Protein AF-A0A931YFC6-F1 (afdb_monomer)

pLDDT: mean 74.5, std 22.46, range [24.48, 95.81]

Sequence (270 aa):
MAKPGSALITASTLRLAEGYVEVRTLGPVRVKGLAEPVEVFELAGAGVVRTRLQAASARGLTRFVGRQAELEALRQALERARGGRGQVVAVVGEPGVGKSRLFYEFTRSHRTRGWLLLEATSASYGKASPYLPVIGLLRTYFQAGDRDDPRRIREKVTGKVLTLDPALHATLPAFLALLDVPVEDAAWQTLDPARRAQQTTDACKRLLLRESRARRSSCSSTTAPSTSMAGGTGATTPSSGRIPCRPSLPTSCSGPSSGATRALTRSGRS

Foldseek 3Di:
DDDVPKDKDFPVVCVVCPQQFDWDWPQFDDDPPDPGTTTIIITPGTGPDPDPVSVVVVVPDDDDDDPPVVLVVVVVQLVVVLVVNHDDDDDDDDPPPCPVVSVVCSCPDPSVVLPDDFDFDDDPPPPDDPCRRVLSRVCVVLVPDPPDDLVRSLCSLQVVQVVLPVVLNVLSQLNSVSNVRDDPDPVQVPDDPVVSVVSNVVSSVVSVVSVSVSSSVVVVVPDPDPPPDDDDDDDDDDDDDDDDDDDDDDDDDDDDDDDDDDDDDDDDDD

Solvent-accessible surface area (backbone atoms only — not comparable to full-atom values): 17554 Å² total; per-residue (Å²): 130,73,58,93,97,51,52,74,42,41,62,73,53,43,68,76,42,57,47,44,46,34,68,43,83,72,45,71,42,82,46,94,94,51,97,60,63,43,52,35,28,36,59,73,43,77,27,90,36,86,43,74,65,52,42,43,51,77,74,59,68,77,84,90,74,80,62,62,68,59,52,47,55,53,48,55,41,49,53,41,34,72,74,68,44,84,71,86,86,86,90,85,77,67,88,88,75,43,68,70,56,54,51,51,56,53,64,70,33,80,84,41,62,90,56,89,84,78,71,62,69,79,61,92,84,54,86,84,50,98,51,55,36,56,41,48,29,48,28,62,72,48,67,47,52,97,85,56,52,59,67,59,40,49,51,38,45,51,53,54,45,44,73,74,37,65,87,49,58,85,35,47,59,42,54,34,52,64,70,76,21,91,64,87,51,64,76,65,70,70,46,53,74,66,58,49,53,50,49,35,53,52,34,52,50,52,50,55,53,49,53,57,48,58,55,46,63,64,53,68,73,67,67,77,84,79,82,78,84,75,88,78,91,81,88,84,88,88,81,82,90,81,86,83,81,82,89,80,82,90,78,86,85,80,88,83,86,86,88,83,91,81,91,82,89,83,86,80,87,134

Mean predicted aligned error: 15.84 Å

Nearest PDB structures (foldseek):
  3r5g-assembly2_B  TM=9.320E-01  e=1.455E-01  Pseudomonas aeruginosa
  4p2x-assembly1_B  TM=8.399E-01  e=7.846E-01  Mycobacterium tuberculosis
  5l0d-assembly2_C-3  TM=2.914E-01  e=5.297E+00  Homo sapiens
  6qe6-assembly2_B  TM=2.285E-01  e=3.782E+00  Mycopla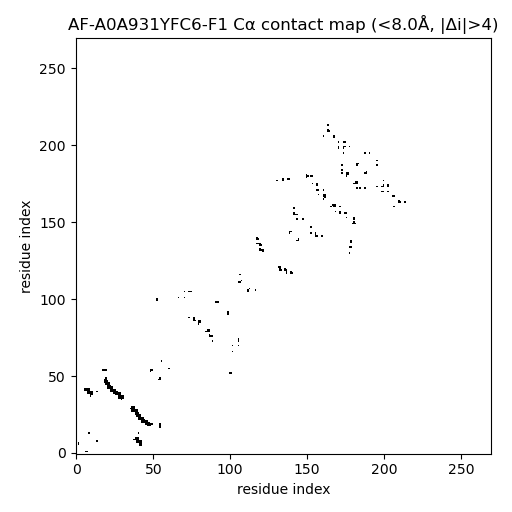sma capricolum subsp. capricolum

Structure (mmCIF, N/CA/C/O backbone):
data_AF-A0A931YFC6-F1
#
_entry.id   AF-A0A931YFC6-F1
#
loop_
_atom_site.group_PDB
_atom_site.id
_atom_site.type_symbol
_atom_site.label_atom_id
_atom_site.label_alt_id
_atom_site.label_comp_id
_atom_site.label_asym_id
_atom_site.label_entity_id
_atom_site.label_seq_id
_atom_site.pdbx_PDB_ins_code
_atom_site.Cartn_x
_atom_site.Cartn_y
_atom_site.Cartn_z
_atom_site.occupancy
_atom_site.B_iso_or_equiv
_atom_site.auth_seq_id
_atom_site.auth_comp_id
_atom_site.auth_asym_id
_atom_site.auth_atom_id
_atom_site.pdbx_PDB_model_num
ATOM 1 N N . MET A 1 1 ? 10.796 -0.634 38.836 1.00 55.72 1 MET A N 1
ATOM 2 C CA . MET A 1 1 ? 11.000 0.386 37.778 1.00 55.72 1 MET A CA 1
ATOM 3 C C . MET A 1 1 ? 11.290 -0.347 36.475 1.00 55.72 1 MET A C 1
ATOM 5 O O . MET A 1 1 ? 11.834 -1.444 36.552 1.00 55.72 1 MET A O 1
ATOM 9 N N . ALA A 1 2 ? 10.856 0.185 35.327 1.00 61.84 2 ALA A N 1
ATOM 10 C CA . ALA A 1 2 ? 11.048 -0.458 34.022 1.00 61.84 2 ALA A CA 1
ATOM 11 C C . ALA A 1 2 ? 12.538 -0.680 33.726 1.00 61.84 2 ALA A C 1
ATOM 13 O O . ALA A 1 2 ? 13.373 0.124 34.145 1.00 61.84 2 ALA A O 1
ATOM 14 N N . LYS A 1 3 ? 12.873 -1.770 33.029 1.00 73.75 3 LYS A N 1
ATOM 15 C CA . LYS A 1 3 ? 14.248 -1.987 32.570 1.00 73.75 3 LYS A CA 1
ATOM 16 C C . LYS A 1 3 ? 14.547 -0.981 31.448 1.00 73.75 3 LYS A C 1
ATOM 18 O O . LYS A 1 3 ? 13.630 -0.619 30.709 1.00 73.75 3 LYS A O 1
ATOM 23 N N . PRO A 1 4 ? 15.797 -0.520 31.289 1.00 67.31 4 PRO A N 1
ATOM 24 C CA . PRO A 1 4 ? 16.170 0.303 30.143 1.00 67.31 4 PRO A CA 1
ATOM 25 C C . PRO A 1 4 ? 15.756 -0.382 28.833 1.00 67.31 4 PRO A C 1
ATOM 27 O O . PRO A 1 4 ? 16.071 -1.551 28.622 1.00 67.31 4 PRO A O 1
ATOM 30 N N . GLY A 1 5 ? 15.011 0.332 27.987 1.00 67.25 5 GLY A N 1
ATOM 31 C CA . GLY A 1 5 ? 14.476 -0.202 26.731 1.00 67.25 5 GLY A CA 1
ATOM 32 C C . GLY A 1 5 ? 13.119 -0.909 26.831 1.00 67.25 5 GLY A C 1
ATOM 33 O O . GLY A 1 5 ? 12.618 -1.344 25.798 1.00 67.25 5 GLY A O 1
ATOM 34 N N . SER A 1 6 ? 12.492 -0.996 28.012 1.00 78.12 6 SER A N 1
ATOM 35 C CA . SER A 1 6 ? 11.119 -1.497 28.142 1.00 78.12 6 SER A CA 1
ATOM 36 C C . SER A 1 6 ? 10.125 -0.421 28.573 1.00 78.12 6 SER A C 1
ATOM 38 O O . SER A 1 6 ? 10.434 0.484 29.349 1.00 78.12 6 SER A O 1
ATOM 40 N N . ALA A 1 7 ? 8.908 -0.514 28.035 1.00 82.94 7 ALA A N 1
ATOM 41 C CA . ALA A 1 7 ? 7.787 0.343 28.397 1.00 82.94 7 ALA A CA 1
ATOM 42 C C . ALA A 1 7 ? 6.764 -0.477 29.187 1.00 82.94 7 ALA A C 1
ATOM 44 O O . ALA A 1 7 ? 6.383 -1.573 28.777 1.00 82.94 7 ALA A O 1
ATOM 45 N N . LEU A 1 8 ? 6.327 0.059 30.324 1.00 86.69 8 LEU A N 1
ATOM 46 C CA . LEU A 1 8 ? 5.338 -0.572 31.192 1.00 86.69 8 LEU A CA 1
ATOM 47 C C . LEU A 1 8 ? 4.009 0.172 31.081 1.00 86.69 8 LEU A C 1
ATOM 49 O O . LEU A 1 8 ? 3.984 1.402 31.123 1.00 86.69 8 LEU A O 1
ATOM 53 N N . ILE A 1 9 ? 2.911 -0.569 30.970 1.00 87.81 9 ILE A N 1
ATOM 54 C CA . ILE A 1 9 ? 1.553 -0.026 30.928 1.00 87.81 9 ILE A CA 1
ATOM 55 C C . ILE A 1 9 ? 0.681 -0.668 32.007 1.00 87.81 9 ILE A C 1
ATOM 57 O O . ILE A 1 9 ? 0.897 -1.808 32.415 1.00 87.81 9 ILE A O 1
ATOM 61 N N . THR A 1 10 ? -0.316 0.073 32.477 1.00 87.56 10 THR A N 1
ATOM 62 C CA . THR A 1 10 ? -1.317 -0.406 33.438 1.00 87.56 10 THR A CA 1
ATOM 63 C C . THR A 1 10 ? -2.474 -1.106 32.727 1.00 87.56 10 THR A C 1
ATOM 65 O O . THR A 1 10 ? -2.687 -0.914 31.527 1.00 87.56 10 THR A O 1
ATOM 68 N N . ALA A 1 11 ? -3.299 -1.842 33.478 1.00 84.12 11 ALA A N 1
ATOM 69 C CA . ALA A 1 11 ? -4.538 -2.437 32.962 1.00 84.12 11 ALA A CA 1
ATOM 70 C C . ALA A 1 11 ? -5.494 -1.407 32.317 1.00 84.12 11 ALA A C 1
ATOM 72 O O . ALA A 1 11 ? -6.156 -1.689 31.318 1.00 84.12 11 ALA A O 1
ATOM 73 N N . SER A 1 12 ? -5.575 -0.186 32.861 1.00 82.56 12 SER A N 1
ATOM 74 C CA . SER A 1 12 ? -6.394 0.895 32.292 1.00 82.56 12 SER A CA 1
ATOM 75 C C . SER A 1 12 ? -5.901 1.336 30.912 1.00 82.56 12 SER A C 1
ATOM 77 O O . SER A 1 12 ? -6.706 1.457 29.992 1.00 82.56 12 SER A O 1
ATOM 79 N N . THR A 1 13 ? -4.590 1.506 30.745 1.00 84.00 13 THR A N 1
ATOM 80 C CA . THR A 1 13 ? -3.979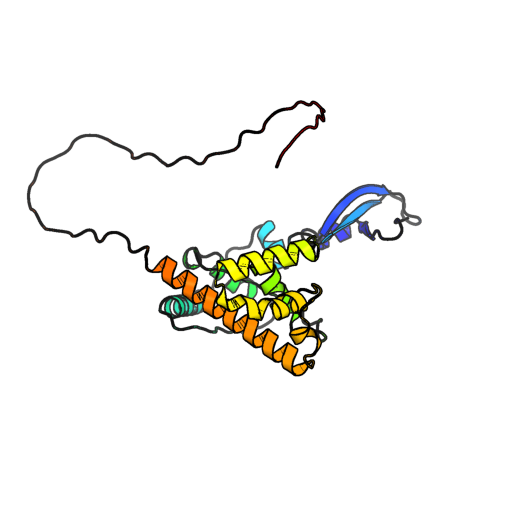 1.852 29.455 1.00 84.00 13 THR A CA 1
ATOM 81 C C . THR A 1 13 ? -4.062 0.690 28.468 1.00 84.00 13 THR A C 1
ATOM 83 O O . THR A 1 13 ? -4.366 0.911 27.297 1.00 84.00 13 THR A O 1
ATOM 86 N N . LEU A 1 14 ? -3.875 -0.550 28.936 1.00 83.38 14 LEU A N 1
ATOM 87 C CA . LEU A 1 14 ? -4.034 -1.745 28.109 1.00 83.38 14 LEU A CA 1
ATOM 88 C C . LEU A 1 14 ? -5.449 -1.843 27.527 1.00 83.38 14 LEU A C 1
ATOM 90 O O . LEU A 1 14 ? -5.576 -2.075 26.334 1.00 83.38 14 LEU A O 1
ATOM 94 N N . ARG A 1 15 ? -6.503 -1.575 28.311 1.00 81.31 15 ARG A N 1
ATOM 95 C CA . ARG A 1 15 ? -7.893 -1.566 27.806 1.00 81.31 15 ARG A CA 1
ATOM 96 C C . ARG A 1 15 ? -8.124 -0.563 26.671 1.00 81.31 15 ARG A C 1
ATOM 98 O O . ARG A 1 15 ? -8.929 -0.815 25.780 1.00 81.31 15 ARG A O 1
ATOM 105 N N . LEU A 1 16 ? -7.424 0.571 26.682 1.00 77.75 16 LEU A N 1
ATOM 106 C CA . LEU A 1 16 ? -7.520 1.575 25.616 1.00 77.75 16 LEU A CA 1
ATOM 107 C C . LEU A 1 16 ? -6.691 1.199 24.380 1.00 77.75 16 LEU A C 1
ATOM 109 O O . LEU A 1 16 ? -7.085 1.509 23.256 1.00 77.75 16 LEU A O 1
ATOM 113 N N . ALA A 1 17 ? -5.552 0.540 24.592 1.00 76.19 17 ALA A N 1
ATOM 114 C CA . ALA A 1 17 ? -4.632 0.106 23.544 1.00 76.19 17 ALA A CA 1
ATOM 115 C C . ALA A 1 17 ? -4.899 -1.329 23.051 1.00 76.19 17 ALA A C 1
ATOM 117 O O . ALA A 1 17 ? -4.163 -1.836 22.206 1.00 76.19 17 ALA A O 1
ATOM 118 N N . GLU A 1 18 ? -5.937 -1.991 23.559 1.00 69.12 18 GLU A N 1
ATOM 119 C CA . GLU A 1 18 ? -6.209 -3.403 23.311 1.00 69.12 18 GLU A CA 1
ATOM 120 C C . GLU A 1 18 ? -6.317 -3.702 21.805 1.00 69.12 18 GLU A C 1
ATOM 122 O O . GLU A 1 18 ? -7.016 -3.016 21.054 1.00 69.12 18 GLU A O 1
ATOM 127 N N . GLY A 1 19 ? -5.571 -4.713 21.354 1.00 66.25 19 GLY A N 1
ATOM 128 C CA . GLY A 1 19 ? -5.424 -5.082 19.943 1.00 66.25 19 GLY A CA 1
ATOM 129 C C . GLY A 1 19 ? -4.302 -4.346 19.198 1.00 66.25 19 GLY A C 1
ATOM 130 O O . GLY A 1 19 ? -3.719 -4.922 18.278 1.00 66.25 19 GLY A O 1
ATOM 131 N N . TYR A 1 20 ? -3.947 -3.122 19.604 1.00 67.69 20 TYR A N 1
ATOM 132 C CA . TYR A 1 20 ? -2.853 -2.342 19.002 1.00 67.69 20 TYR A CA 1
ATOM 133 C C . TYR A 1 20 ? -1.475 -2.678 19.551 1.00 67.69 20 TYR A C 1
ATOM 135 O O . TYR A 1 20 ? -0.473 -2.252 18.976 1.00 67.69 20 TYR A O 1
ATOM 143 N N . VAL A 1 21 ? -1.408 -3.398 20.667 1.00 77.94 21 VAL A N 1
ATOM 144 C CA . VAL A 1 21 ? -0.164 -3.717 21.363 1.00 77.94 21 VAL A CA 1
ATOM 145 C C . VAL A 1 21 ? -0.120 -5.188 21.759 1.00 77.94 21 VAL A C 1
ATOM 147 O O . VAL A 1 21 ? -1.123 -5.752 22.191 1.00 77.94 21 VAL A O 1
ATOM 150 N N . GLU A 1 22 ? 1.050 -5.801 21.612 1.00 81.06 22 GLU A N 1
ATOM 151 C CA . GLU A 1 22 ? 1.387 -7.073 22.246 1.00 81.06 22 GLU A CA 1
ATOM 152 C C . GLU A 1 22 ? 1.991 -6.766 23.612 1.00 81.06 22 GLU A C 1
ATOM 154 O O . GLU A 1 22 ? 2.899 -5.938 23.728 1.00 81.06 22 GLU A O 1
ATOM 159 N N . VAL A 1 23 ? 1.493 -7.431 24.650 1.00 86.12 23 VAL A N 1
ATOM 160 C CA . VAL A 1 23 ? 1.959 -7.219 26.018 1.00 86.12 23 VAL A CA 1
ATOM 161 C C . VAL A 1 23 ? 2.264 -8.528 26.722 1.00 86.12 23 VAL A C 1
ATOM 163 O O . VAL A 1 23 ? 1.657 -9.560 26.446 1.00 86.12 23 VAL A O 1
ATOM 166 N N . ARG A 1 24 ? 3.197 -8.466 27.667 1.00 85.31 24 ARG A N 1
ATOM 167 C CA . ARG A 1 24 ? 3.532 -9.548 28.585 1.00 85.31 24 ARG A CA 1
ATOM 168 C C . ARG A 1 24 ? 3.144 -9.141 30.000 1.00 85.31 24 ARG A C 1
ATOM 170 O O . ARG A 1 24 ? 3.572 -8.100 30.491 1.00 85.31 24 ARG A O 1
ATOM 177 N N . THR A 1 25 ? 2.363 -9.973 30.677 1.00 85.69 25 THR A N 1
ATOM 178 C CA . THR A 1 25 ? 1.971 -9.725 32.067 1.00 85.69 25 THR A CA 1
ATOM 179 C C . THR A 1 25 ? 3.183 -9.846 32.989 1.00 85.69 25 THR A C 1
ATOM 181 O O . THR A 1 25 ? 3.880 -10.862 32.972 1.00 85.69 25 THR A O 1
ATOM 184 N N . LEU A 1 26 ? 3.431 -8.810 33.795 1.00 84.06 26 LEU A N 1
ATOM 185 C CA . LEU A 1 26 ? 4.424 -8.836 34.875 1.00 84.06 26 LEU A CA 1
ATOM 186 C C . LEU A 1 26 ? 3.780 -9.026 36.256 1.00 84.06 26 LEU A C 1
ATOM 188 O O . LEU A 1 26 ? 4.490 -9.268 37.229 1.00 84.06 26 LEU A O 1
ATOM 192 N N . GLY A 1 27 ? 2.448 -8.957 36.330 1.00 83.00 27 GLY A N 1
ATOM 193 C CA . GLY A 1 27 ? 1.678 -9.136 37.556 1.00 83.00 27 GLY A CA 1
ATOM 194 C C . GLY A 1 27 ? 1.559 -7.850 38.384 1.00 83.00 27 GLY A C 1
ATOM 195 O O . GLY A 1 27 ? 1.880 -6.760 37.897 1.00 83.00 27 GLY A O 1
ATOM 196 N N . PRO A 1 28 ? 1.053 -7.953 39.624 1.00 84.12 28 PRO A N 1
ATOM 197 C CA . PRO A 1 28 ? 0.871 -6.810 40.509 1.00 84.12 28 PRO A CA 1
ATOM 198 C C . PRO A 1 28 ? 2.216 -6.263 41.003 1.00 84.12 28 PRO A C 1
ATOM 200 O O . PRO A 1 28 ? 3.008 -6.968 41.627 1.00 84.12 28 PRO A O 1
ATOM 203 N N . VAL A 1 29 ? 2.460 -4.975 40.765 1.00 84.12 29 VAL A N 1
ATOM 204 C CA . VAL A 1 29 ? 3.668 -4.262 41.196 1.00 84.12 29 VAL A CA 1
ATOM 205 C C . VAL A 1 29 ? 3.272 -3.129 42.138 1.00 84.12 29 VAL A C 1
ATOM 207 O O . VAL A 1 29 ? 2.390 -2.325 41.834 1.00 84.12 29 VAL A O 1
ATOM 210 N N . ARG A 1 30 ? 3.946 -3.028 43.290 1.00 79.06 30 ARG A N 1
ATOM 211 C CA . ARG A 1 30 ? 3.788 -1.872 44.184 1.00 79.06 30 ARG A CA 1
ATOM 212 C C . ARG A 1 30 ? 4.440 -0.640 43.564 1.00 79.06 30 ARG A C 1
ATOM 214 O O . ARG A 1 30 ? 5.644 -0.629 43.303 1.00 79.06 30 ARG A O 1
ATOM 221 N N . VAL A 1 31 ? 3.644 0.404 43.365 1.00 78.75 31 VAL A N 1
ATOM 222 C CA . VAL A 1 31 ? 4.095 1.696 42.844 1.00 78.75 31 VAL A CA 1
ATOM 223 C C . VAL A 1 31 ? 4.084 2.708 43.984 1.00 78.75 31 VAL A C 1
ATOM 225 O O . VAL A 1 31 ? 3.115 2.812 44.731 1.00 78.75 31 VAL A O 1
ATOM 228 N N . LYS A 1 32 ? 5.179 3.454 44.137 1.00 69.25 32 LYS A N 1
ATOM 229 C CA . LYS A 1 32 ? 5.306 4.481 45.176 1.00 69.25 32 LYS A CA 1
ATOM 230 C C . LYS A 1 32 ? 4.201 5.533 45.000 1.00 69.25 32 LYS A C 1
ATOM 232 O O . LYS A 1 32 ? 4.121 6.147 43.942 1.00 69.25 32 LYS A O 1
ATOM 237 N N . GLY A 1 33 ? 3.380 5.735 46.033 1.00 74.94 33 GLY A N 1
ATOM 238 C CA . GLY A 1 33 ? 2.258 6.685 46.022 1.00 74.94 33 GLY A CA 1
ATOM 239 C C . GLY A 1 33 ? 0.878 6.069 45.765 1.00 74.94 33 GLY A C 1
ATOM 240 O O . GLY A 1 33 ? -0.109 6.792 45.830 1.00 74.94 33 GLY A O 1
ATOM 241 N N . LEU A 1 34 ? 0.786 4.757 45.522 1.00 73.62 34 LEU A N 1
ATOM 242 C CA . LEU A 1 34 ? -0.483 4.028 45.429 1.00 73.62 34 LEU A CA 1
ATOM 243 C C . LEU A 1 34 ? -0.588 3.008 46.568 1.00 73.62 34 LEU A C 1
ATOM 245 O O . LEU A 1 34 ? 0.382 2.316 46.877 1.00 73.62 34 LEU A O 1
ATOM 249 N N . ALA A 1 35 ? -1.760 2.947 47.206 1.00 73.50 35 ALA A N 1
ATOM 250 C CA . ALA A 1 35 ? -2.006 2.076 48.358 1.00 73.50 35 ALA A CA 1
ATOM 251 C C . ALA A 1 35 ? -2.058 0.590 47.967 1.00 73.50 35 ALA A C 1
ATOM 253 O O . ALA A 1 35 ? -1.588 -0.268 48.715 1.00 73.50 35 ALA A O 1
ATOM 254 N N . GLU A 1 36 ? -2.572 0.291 46.773 1.00 82.06 36 GLU A N 1
ATOM 255 C CA . GLU A 1 36 ? -2.727 -1.072 46.269 1.00 82.06 36 GLU A CA 1
ATOM 256 C C . GLU A 1 36 ? -1.702 -1.397 45.168 1.00 82.06 36 GLU A C 1
ATOM 258 O O . GLU A 1 36 ? -1.341 -0.522 44.370 1.00 82.06 36 GLU A O 1
ATOM 263 N N . PRO A 1 37 ? -1.210 -2.650 45.097 1.00 81.44 37 PRO A N 1
ATOM 264 C CA . PRO A 1 37 ? -0.413 -3.120 43.969 1.00 81.44 37 PRO A CA 1
ATOM 265 C C . PRO A 1 37 ? -1.192 -2.984 42.657 1.00 81.44 37 PRO A C 1
ATOM 267 O O . PRO A 1 37 ? -2.325 -3.443 42.551 1.00 81.44 37 PRO A O 1
ATOM 270 N N . VAL A 1 38 ? -0.573 -2.390 41.639 1.00 84.06 38 VAL A N 1
ATOM 271 C CA . VAL A 1 38 ? -1.205 -2.188 40.330 1.00 84.06 38 VAL A CA 1
ATOM 272 C C . VAL A 1 38 ? -0.765 -3.297 39.390 1.00 84.06 38 VAL A C 1
ATOM 274 O O . VAL A 1 38 ? 0.421 -3.615 39.334 1.00 84.06 38 VAL A O 1
ATOM 277 N N . GLU A 1 39 ? -1.687 -3.871 38.620 1.00 86.31 39 GLU A N 1
ATOM 278 C CA . GLU A 1 39 ? -1.316 -4.777 37.532 1.00 86.31 39 GLU A CA 1
ATOM 279 C C . GLU A 1 39 ? -0.523 -4.043 36.451 1.00 86.31 39 GLU A C 1
ATOM 281 O O . GLU A 1 39 ? -0.989 -3.057 35.863 1.00 86.31 39 GLU A O 1
ATOM 286 N N . VAL A 1 40 ? 0.676 -4.556 36.181 1.00 88.38 40 VAL A N 1
ATOM 287 C CA . VAL A 1 40 ? 1.589 -3.996 35.192 1.00 88.38 40 VAL A CA 1
ATOM 288 C C . VAL A 1 40 ? 1.847 -4.995 34.071 1.00 88.38 40 VAL A C 1
ATOM 290 O O . VAL A 1 40 ? 2.081 -6.188 34.284 1.00 88.38 40 VAL A O 1
ATOM 293 N N . PHE A 1 41 ? 1.853 -4.464 32.855 1.00 87.25 41 PHE A N 1
ATOM 294 C CA . PHE A 1 41 ? 2.135 -5.178 31.624 1.00 87.25 41 PHE A CA 1
ATOM 295 C C . PHE A 1 41 ? 3.350 -4.550 30.948 1.00 87.25 41 PHE A C 1
ATOM 297 O O . PHE A 1 41 ? 3.466 -3.328 30.868 1.00 87.25 41 PHE A O 1
ATOM 304 N N . GLU A 1 42 ? 4.260 -5.377 30.456 1.00 87.00 42 GLU A N 1
ATOM 305 C CA . GLU A 1 42 ? 5.377 -4.948 29.623 1.00 87.00 42 GLU A CA 1
ATOM 306 C C . GLU A 1 42 ? 4.949 -4.929 28.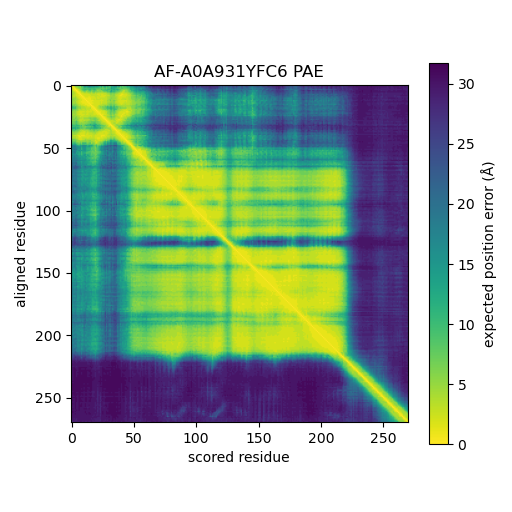159 1.00 87.00 42 GLU A C 1
ATOM 308 O O . GLU A 1 42 ? 4.390 -5.906 27.658 1.00 87.00 42 GLU A O 1
ATOM 313 N N . LEU A 1 43 ? 5.209 -3.822 27.468 1.00 84.31 43 LEU A N 1
ATOM 314 C CA . LEU A 1 43 ? 4.952 -3.686 26.042 1.00 84.31 43 LEU A CA 1
ATOM 315 C C . LEU A 1 43 ? 5.969 -4.527 25.260 1.00 84.31 43 LEU A C 1
ATOM 317 O O . LEU A 1 43 ? 7.136 -4.159 25.156 1.00 84.31 43 LEU A O 1
ATOM 321 N N . ALA A 1 44 ? 5.516 -5.654 24.714 1.00 80.75 44 ALA A N 1
ATOM 322 C CA . ALA A 1 44 ? 6.338 -6.576 23.936 1.00 80.75 44 ALA A CA 1
ATOM 323 C C . ALA A 1 44 ? 6.442 -6.160 22.459 1.00 80.75 44 ALA A C 1
ATOM 325 O O . ALA A 1 44 ? 7.418 -6.491 21.788 1.00 80.75 44 ALA A O 1
ATOM 326 N N . GLY A 1 45 ? 5.454 -5.421 21.944 1.00 74.31 45 GLY A N 1
ATOM 327 C CA . GLY A 1 45 ? 5.480 -4.911 20.577 1.00 74.31 45 GLY A CA 1
ATOM 328 C C . GLY A 1 45 ? 4.175 -4.257 20.134 1.00 74.31 45 GLY A C 1
ATOM 329 O O . GLY A 1 45 ? 3.225 -4.122 20.905 1.00 74.31 45 GLY A O 1
ATOM 330 N N . ALA A 1 46 ? 4.127 -3.855 18.864 1.00 71.50 46 ALA A N 1
ATOM 331 C CA . ALA A 1 46 ? 2.886 -3.451 18.216 1.00 71.50 46 ALA A CA 1
ATOM 332 C C . ALA A 1 46 ? 2.035 -4.690 17.897 1.00 71.50 46 ALA A C 1
ATOM 334 O O . ALA A 1 46 ? 2.541 -5.691 17.392 1.00 71.50 46 ALA A O 1
ATOM 335 N N . GLY A 1 47 ? 0.745 -4.609 18.199 1.00 62.75 47 GLY A N 1
ATOM 336 C CA . GLY A 1 47 ? -0.246 -5.637 17.920 1.00 62.75 47 GLY A CA 1
ATOM 337 C C . GLY A 1 47 ? -0.618 -5.722 16.443 1.00 62.75 47 GLY A C 1
ATOM 338 O O . GLY A 1 47 ? -0.287 -4.864 15.623 1.00 62.75 47 GLY A O 1
ATOM 339 N N . VAL A 1 48 ? -1.349 -6.781 16.102 1.00 57.88 48 VAL A N 1
ATOM 340 C CA . VAL A 1 48 ? -1.779 -7.071 14.723 1.00 57.88 48 VAL A CA 1
ATOM 341 C C . VAL A 1 48 ? -2.845 -6.104 14.202 1.00 57.88 48 VAL A C 1
ATOM 343 O O . VAL A 1 48 ? -3.029 -5.977 12.990 1.00 57.88 48 VAL A O 1
ATOM 346 N N . VAL A 1 49 ? -3.559 -5.413 15.095 1.00 58.16 49 VAL A N 1
ATOM 347 C CA . VAL A 1 49 ? -4.621 -4.483 14.722 1.00 58.16 49 VAL A CA 1
ATOM 348 C C . VAL A 1 49 ? -4.019 -3.124 14.392 1.00 58.16 49 VAL A C 1
ATOM 350 O O . VAL A 1 49 ? -3.507 -2.419 15.256 1.00 58.16 49 VAL A O 1
ATOM 353 N N . ARG A 1 50 ? -4.127 -2.723 13.126 1.00 63.84 50 ARG A N 1
ATOM 354 C CA . ARG A 1 50 ? -3.528 -1.483 12.616 1.00 63.84 50 ARG A CA 1
ATOM 355 C C . ARG A 1 50 ? -4.508 -0.310 12.564 1.00 63.84 50 ARG A C 1
ATOM 357 O O . ARG A 1 50 ? -4.085 0.833 12.426 1.00 63.84 50 ARG A O 1
ATOM 364 N N . THR A 1 51 ? -5.819 -0.549 12.685 1.00 68.06 51 THR A N 1
ATOM 365 C CA . THR A 1 51 ? -6.840 0.516 12.610 1.00 68.06 51 THR A CA 1
ATOM 366 C C . THR A 1 51 ? -7.956 0.368 13.645 1.00 68.06 51 THR A C 1
ATOM 368 O O . THR A 1 51 ? -8.278 -0.732 14.087 1.00 68.06 51 THR A O 1
ATOM 371 N N . ARG A 1 52 ? -8.612 1.490 13.996 1.00 68.75 52 ARG A N 1
ATOM 372 C CA . ARG A 1 52 ? -9.791 1.513 14.900 1.00 68.75 52 ARG A CA 1
ATOM 373 C C . ARG A 1 52 ? -10.916 0.612 14.420 1.00 68.75 52 ARG A C 1
ATOM 375 O O . ARG A 1 52 ? -11.574 -0.038 15.227 1.00 68.75 52 ARG A O 1
ATOM 382 N N . LEU A 1 53 ? -11.109 0.542 13.107 1.00 73.88 53 LEU A N 1
ATOM 383 C CA . LEU A 1 53 ? -12.110 -0.334 12.521 1.00 73.88 53 LEU A CA 1
ATOM 384 C C . LEU A 1 53 ? -11.739 -1.810 12.678 1.00 73.88 53 LEU A C 1
ATOM 386 O O . LEU A 1 53 ? -12.616 -2.609 12.975 1.00 73.88 53 LEU A O 1
ATOM 390 N N . GLN A 1 54 ? -10.464 -2.174 12.522 1.00 71.31 54 GLN A N 1
ATOM 391 C CA . GLN A 1 54 ? -10.019 -3.549 12.755 1.00 71.31 54 GLN A CA 1
ATOM 392 C C . GLN A 1 54 ? -10.195 -3.946 14.233 1.00 71.31 54 GLN A C 1
ATOM 394 O O . GLN A 1 54 ? -10.707 -5.032 14.497 1.00 71.31 54 GLN A O 1
ATOM 399 N N . ALA A 1 55 ? -9.892 -3.046 15.179 1.00 70.75 55 ALA A N 1
ATOM 400 C CA . ALA A 1 55 ? -10.119 -3.275 16.613 1.00 70.75 55 ALA A CA 1
ATOM 401 C C . ALA A 1 55 ? -11.605 -3.506 16.912 1.00 70.75 55 ALA A C 1
ATOM 403 O O . ALA A 1 55 ? -11.980 -4.464 17.583 1.00 70.75 55 ALA A O 1
ATOM 404 N N . ALA A 1 56 ? -12.471 -2.652 16.359 1.00 71.31 56 ALA A N 1
ATOM 405 C CA . ALA A 1 56 ? -13.915 -2.805 16.479 1.00 71.31 56 ALA A CA 1
ATOM 406 C C . ALA A 1 56 ? -14.427 -4.076 15.775 1.00 71.31 56 ALA A C 1
ATOM 408 O O . ALA A 1 56 ? -15.344 -4.719 16.274 1.00 71.31 56 ALA A O 1
ATOM 409 N N . SER A 1 57 ? -13.811 -4.483 14.658 1.00 72.50 57 SER A N 1
ATOM 410 C CA . SER A 1 57 ? -14.169 -5.712 13.940 1.00 72.50 57 SER A CA 1
ATOM 411 C C . SER A 1 57 ? -13.952 -6.977 14.756 1.00 72.50 57 SER A C 1
ATOM 413 O O . SER A 1 57 ? -14.784 -7.877 14.688 1.00 72.50 57 SER A O 1
ATOM 415 N N . ALA A 1 58 ? -12.894 -7.016 15.571 1.00 69.62 58 ALA A N 1
ATOM 416 C CA . ALA A 1 58 ? -12.608 -8.143 16.452 1.00 69.62 58 ALA A CA 1
ATOM 417 C C . ALA A 1 58 ? -13.656 -8.300 17.568 1.00 69.62 58 ALA A C 1
ATOM 419 O O . ALA A 1 58 ? -13.927 -9.416 17.997 1.00 69.62 58 ALA A O 1
ATOM 420 N N . ARG A 1 59 ? -14.284 -7.197 17.998 1.00 72.75 59 ARG A N 1
ATOM 421 C CA . ARG A 1 59 ? -15.337 -7.182 19.030 1.00 72.75 59 ARG A CA 1
ATOM 422 C C . ARG A 1 59 ? -16.756 -7.384 18.483 1.00 72.75 59 ARG A C 1
ATOM 424 O O . ARG A 1 59 ? -17.701 -7.433 19.259 1.00 72.75 59 ARG A O 1
ATOM 431 N N . GLY A 1 60 ? -16.905 -7.506 17.163 1.00 71.81 60 GLY A N 1
ATOM 432 C CA . GLY A 1 60 ? -18.200 -7.541 16.489 1.00 71.81 60 GLY A CA 1
ATOM 433 C C . GLY A 1 60 ? -18.697 -6.137 16.138 1.00 71.81 60 GLY A C 1
ATOM 434 O O . GLY A 1 60 ? -18.780 -5.244 16.979 1.00 71.81 60 GLY A O 1
ATOM 435 N N . LEU A 1 61 ? -19.021 -5.930 14.860 1.00 79.38 61 LEU A N 1
ATOM 436 C CA . LEU A 1 61 ? -19.515 -4.645 14.361 1.00 79.38 61 LEU A CA 1
ATOM 437 C C . LEU A 1 61 ? -21.039 -4.625 14.359 1.00 79.38 61 LEU A C 1
ATOM 439 O O . LEU A 1 61 ? -21.685 -5.626 14.051 1.00 79.38 61 LEU A O 1
ATOM 443 N N . THR A 1 62 ? -21.608 -3.452 14.627 1.00 81.56 62 THR A N 1
ATOM 444 C CA . THR A 1 62 ? -23.041 -3.210 14.457 1.00 81.56 62 THR A CA 1
ATOM 445 C C . THR A 1 62 ? -23.464 -3.443 13.004 1.00 81.56 62 THR A C 1
ATOM 447 O O . THR A 1 62 ? -22.656 -3.340 12.065 1.00 81.56 62 THR A O 1
ATOM 450 N N . ARG A 1 63 ? -24.749 -3.774 12.810 1.00 81.19 63 ARG A N 1
ATOM 451 C CA . ARG A 1 63 ? -25.320 -4.011 11.479 1.00 81.19 63 ARG A CA 1
ATOM 452 C C . ARG A 1 63 ? -25.048 -2.808 10.578 1.00 81.19 63 ARG A C 1
ATOM 454 O O . ARG A 1 63 ? -25.295 -1.669 10.963 1.00 81.19 63 ARG A O 1
ATOM 461 N N . PHE A 1 64 ? -24.549 -3.068 9.373 1.00 84.06 64 PHE A N 1
ATOM 462 C CA . PHE A 1 64 ? -24.389 -2.027 8.368 1.00 84.06 64 PHE A CA 1
ATOM 463 C C . PHE A 1 64 ? -25.762 -1.698 7.771 1.00 84.06 64 PHE A C 1
ATOM 465 O O . PHE A 1 64 ? -26.401 -2.561 7.167 1.00 84.06 64 PHE A O 1
ATOM 472 N N . VAL A 1 65 ? -26.239 -0.476 8.004 1.00 80.94 65 VAL A N 1
ATOM 473 C CA . VAL A 1 65 ? -27.556 0.001 7.565 1.00 80.94 65 VAL A CA 1
ATOM 474 C C . VAL A 1 65 ? -27.374 1.290 6.774 1.00 80.94 65 VAL A C 1
ATOM 476 O O . VAL A 1 65 ? -26.541 2.127 7.120 1.00 80.94 65 VAL A O 1
ATOM 479 N N . GLY A 1 66 ? -28.161 1.438 5.709 1.00 79.88 66 GLY A N 1
ATOM 480 C CA . GLY A 1 66 ? -27.991 2.510 4.736 1.00 79.88 66 GLY A CA 1
ATOM 481 C C . GLY A 1 66 ? -26.761 2.304 3.848 1.00 79.88 66 GLY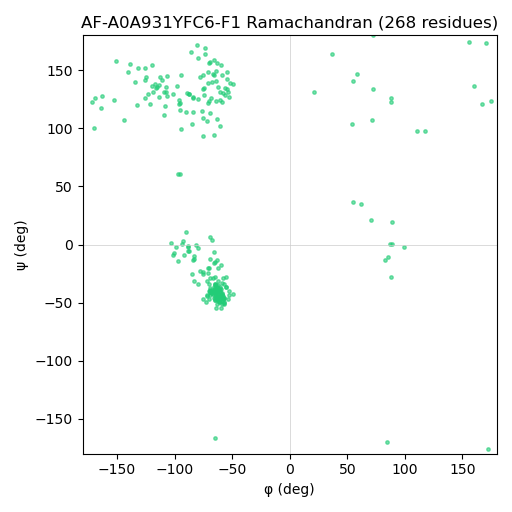 A C 1
ATOM 482 O O . GLY A 1 66 ? -26.021 1.329 3.981 1.00 79.88 66 GLY A O 1
ATOM 483 N N . ARG A 1 67 ? -26.545 3.250 2.929 1.00 87.19 67 ARG A N 1
ATOM 484 C CA . ARG A 1 67 ? -25.418 3.283 1.977 1.00 87.19 67 ARG A CA 1
ATOM 485 C C . ARG A 1 67 ? -25.439 2.242 0.847 1.00 87.19 67 ARG A C 1
ATOM 487 O O . ARG A 1 67 ? -24.404 1.930 0.256 1.00 87.19 67 ARG A O 1
ATOM 494 N N . GLN A 1 68 ? -26.610 1.687 0.529 1.00 88.50 68 GLN A N 1
ATOM 495 C CA . GLN A 1 68 ? -26.775 0.749 -0.587 1.00 88.50 68 GLN A CA 1
ATOM 496 C C . GLN A 1 68 ? -26.392 1.382 -1.929 1.00 88.50 68 GLN A C 1
ATOM 498 O O . GLN A 1 68 ? -25.765 0.706 -2.739 1.00 88.50 68 GLN A O 1
ATOM 503 N N . ALA A 1 69 ? -26.714 2.662 -2.142 1.00 91.31 69 ALA A N 1
ATOM 504 C CA . ALA A 1 69 ? -26.368 3.377 -3.369 1.00 91.31 69 ALA A CA 1
ATOM 505 C C . ALA A 1 69 ? -24.844 3.502 -3.545 1.00 91.31 69 ALA A C 1
ATOM 507 O O . ALA A 1 69 ? -24.314 3.234 -4.620 1.00 91.31 69 ALA A O 1
ATOM 508 N N . GLU A 1 70 ? -24.116 3.831 -2.479 1.00 94.06 70 GLU A N 1
ATOM 509 C CA . GLU A 1 70 ? -22.658 3.961 -2.496 1.00 94.06 70 GLU A CA 1
ATOM 510 C C . GLU A 1 70 ? -21.964 2.606 -2.650 1.00 94.06 70 GLU A C 1
ATOM 512 O O . GLU A 1 70 ? -20.992 2.491 -3.399 1.00 94.06 70 GLU A O 1
ATOM 517 N N . LEU A 1 71 ? -22.475 1.560 -1.989 1.00 92.06 71 LEU A N 1
ATOM 518 C CA . LEU A 1 71 ? -22.009 0.194 -2.228 1.00 92.06 71 LEU A CA 1
ATOM 519 C C . LEU A 1 71 ? -22.235 -0.222 -3.682 1.00 92.06 71 LEU A C 1
ATOM 521 O O . LEU A 1 71 ? -21.368 -0.867 -4.269 1.00 92.06 71 LEU A O 1
ATOM 525 N N . GLU A 1 72 ? -23.372 0.141 -4.270 1.00 92.50 72 GLU A N 1
ATOM 526 C CA . GLU A 1 72 ? -23.669 -0.174 -5.663 1.00 92.50 72 GLU A CA 1
ATOM 527 C C . GLU A 1 72 ? -22.750 0.580 -6.629 1.00 92.50 72 GLU A C 1
ATOM 529 O O . GLU A 1 72 ? -22.212 -0.024 -7.553 1.00 92.50 72 GLU A O 1
ATOM 534 N N . ALA A 1 73 ? -22.444 1.850 -6.360 1.00 94.62 73 ALA A N 1
ATOM 535 C CA . ALA A 1 73 ? -21.459 2.605 -7.133 1.00 94.62 73 ALA A CA 1
ATOM 536 C C . ALA A 1 73 ? -20.065 1.940 -7.110 1.00 94.62 73 ALA A C 1
ATOM 538 O O . ALA A 1 73 ? -19.417 1.813 -8.155 1.00 94.62 73 ALA A O 1
ATOM 539 N N . LEU A 1 74 ? -19.620 1.451 -5.944 1.00 95.06 74 LEU A N 1
ATOM 540 C CA . LEU A 1 74 ? -18.365 0.698 -5.815 1.00 95.06 74 LEU A CA 1
ATOM 541 C C . LEU A 1 74 ? -18.405 -0.631 -6.584 1.00 95.06 74 LEU A C 1
ATOM 543 O O . LEU A 1 74 ? -17.425 -0.999 -7.234 1.00 95.06 74 LEU A O 1
ATOM 547 N N . ARG A 1 75 ? -19.538 -1.342 -6.560 1.00 92.94 75 ARG A N 1
ATOM 548 C CA . ARG A 1 75 ? -19.723 -2.591 -7.321 1.00 92.94 75 ARG A CA 1
ATOM 549 C C . ARG A 1 75 ? -19.674 -2.351 -8.822 1.00 92.94 75 ARG A C 1
ATOM 551 O O . ARG A 1 75 ? -18.955 -3.057 -9.517 1.00 92.94 75 ARG A O 1
ATOM 558 N N . GLN A 1 76 ? -20.363 -1.333 -9.323 1.00 94.25 76 GLN A N 1
ATOM 559 C CA . GLN A 1 76 ? -20.324 -0.990 -10.744 1.00 94.25 76 GLN A CA 1
ATOM 560 C C . GLN A 1 76 ? -18.908 -0.615 -11.200 1.00 94.25 76 GLN A C 1
ATOM 562 O O . GLN A 1 76 ? -18.488 -0.991 -12.295 1.00 94.25 76 GLN A O 1
ATOM 567 N N . ALA A 1 77 ? -18.143 0.089 -10.359 1.00 94.94 77 ALA A N 1
ATOM 568 C CA . ALA A 1 77 ? -16.732 0.345 -10.627 1.00 94.94 77 ALA A CA 1
ATOM 569 C C . ALA A 1 77 ? -15.913 -0.961 -10.674 1.00 94.94 77 ALA A C 1
ATOM 571 O O . ALA A 1 77 ? -15.102 -1.141 -11.582 1.00 94.94 77 ALA A O 1
ATOM 572 N N . LEU A 1 78 ? -16.156 -1.905 -9.760 1.00 92.81 78 LEU A N 1
ATOM 573 C CA . LEU A 1 78 ? -15.491 -3.211 -9.774 1.00 92.81 78 LEU A CA 1
ATOM 574 C C . LEU A 1 78 ? -15.767 -3.991 -11.066 1.00 92.81 78 LEU A C 1
ATOM 576 O O . LEU A 1 78 ? -14.836 -4.534 -11.657 1.00 92.81 78 LEU A O 1
ATOM 580 N N . GLU A 1 79 ? -17.013 -4.008 -11.541 1.00 91.50 79 GLU A N 1
ATOM 581 C CA . GLU A 1 79 ? -17.371 -4.698 -12.788 1.00 91.50 79 GLU A CA 1
ATOM 582 C C . GLU A 1 79 ? -16.704 -4.049 -14.012 1.00 91.50 79 GLU A C 1
ATOM 584 O O . GLU A 1 79 ? -16.157 -4.746 -14.869 1.00 91.50 79 GLU A O 1
ATOM 589 N N . ARG A 1 80 ? -16.631 -2.710 -14.074 1.00 91.94 80 ARG A N 1
ATOM 590 C CA . ARG A 1 80 ? -15.873 -2.015 -15.134 1.00 91.94 80 ARG A CA 1
ATOM 591 C C . ARG A 1 80 ? -14.377 -2.337 -15.082 1.00 91.94 80 ARG A C 1
ATOM 593 O O . ARG A 1 80 ? -13.765 -2.562 -16.129 1.00 91.94 80 ARG A O 1
ATOM 600 N N . ALA A 1 81 ? -13.803 -2.412 -13.880 1.00 91.56 81 ALA A N 1
ATOM 601 C CA . ALA A 1 81 ? -12.413 -2.816 -13.678 1.00 91.56 81 ALA A CA 1
ATOM 602 C C . ALA A 1 81 ? -12.170 -4.266 -14.116 1.00 91.56 81 ALA A C 1
ATOM 604 O O . ALA A 1 81 ? -11.155 -4.552 -14.757 1.00 91.56 81 ALA A O 1
ATOM 605 N N . ARG A 1 82 ? -13.125 -5.166 -13.849 1.00 88.12 82 ARG A N 1
ATOM 606 C CA . ARG A 1 82 ? -13.101 -6.555 -14.324 1.00 88.12 82 ARG A CA 1
ATOM 607 C C . ARG A 1 82 ? -13.117 -6.633 -15.850 1.00 88.12 82 ARG A C 1
ATOM 609 O O . ARG A 1 82 ? -12.353 -7.404 -16.420 1.00 88.12 82 ARG A O 1
ATOM 616 N N . GLY A 1 83 ? -13.894 -5.767 -16.503 1.00 87.44 83 GLY A N 1
ATOM 617 C CA . GLY A 1 83 ? -13.903 -5.572 -17.959 1.00 87.44 83 GLY A CA 1
ATOM 618 C C . GLY A 1 83 ? -12.634 -4.923 -18.535 1.00 87.44 83 GLY A C 1
ATOM 619 O O . GLY A 1 83 ? -12.594 -4.588 -19.715 1.00 87.44 83 GLY A O 1
ATOM 620 N N . GLY A 1 84 ? -11.594 -4.711 -17.721 1.00 86.25 84 GLY A N 1
ATOM 621 C CA . GLY A 1 84 ? -10.291 -4.206 -18.149 1.00 86.25 84 GLY A CA 1
ATOM 622 C C . GLY A 1 84 ? -10.150 -2.684 -18.151 1.00 86.25 84 GLY A C 1
ATOM 623 O O . GLY A 1 84 ? -9.066 -2.188 -18.467 1.00 86.25 84 GLY A O 1
ATOM 624 N N . ARG A 1 85 ? -11.192 -1.941 -17.758 1.00 87.50 85 ARG A N 1
ATOM 625 C CA . ARG A 1 85 ? -11.163 -0.477 -17.647 1.00 87.50 85 ARG A CA 1
ATOM 626 C C . ARG A 1 85 ? -10.827 -0.083 -16.214 1.00 87.50 85 ARG A C 1
ATOM 628 O O . ARG A 1 85 ? -11.708 -0.088 -15.361 1.00 87.50 85 ARG A O 1
ATOM 635 N N . GLY A 1 86 ? -9.567 0.264 -15.945 1.00 88.94 86 GLY A N 1
ATOM 636 C CA . GLY A 1 86 ? -9.133 0.718 -14.616 1.00 88.94 86 GLY A CA 1
ATOM 637 C C . GLY A 1 86 ? -10.056 1.809 -14.058 1.00 88.94 86 GLY A C 1
ATOM 638 O O . GLY A 1 86 ? -10.508 2.673 -14.807 1.00 88.94 86 GLY A O 1
ATOM 639 N N . GLN A 1 87 ? -10.385 1.734 -12.769 1.00 94.12 87 GLN A N 1
ATOM 640 C CA . GLN A 1 87 ? -11.296 2.669 -12.105 1.00 94.12 87 GLN A CA 1
ATOM 641 C C . GLN A 1 87 ? -10.621 3.292 -10.887 1.00 94.12 87 GLN A C 1
ATOM 643 O O . GLN A 1 87 ? -9.883 2.620 -10.168 1.00 94.12 87 GLN A O 1
ATOM 648 N N . VAL A 1 88 ? -10.931 4.561 -10.638 1.00 94.00 88 VAL A N 1
ATOM 649 C CA . VAL A 1 88 ? -10.578 5.276 -9.411 1.00 94.00 88 VAL A CA 1
ATOM 650 C C . VAL A 1 88 ? -11.876 5.785 -8.804 1.00 94.00 88 VAL A C 1
ATOM 652 O O . VAL A 1 88 ? -12.685 6.392 -9.502 1.00 94.00 88 VAL A O 1
ATOM 655 N N . VAL A 1 89 ? -12.088 5.514 -7.517 1.00 94.06 89 VAL A N 1
ATOM 656 C CA . VAL A 1 89 ? -13.272 5.969 -6.783 1.00 94.06 89 VAL A CA 1
ATOM 657 C C . VAL A 1 89 ? -12.817 6.727 -5.546 1.00 94.06 89 VAL A C 1
ATOM 659 O O . VAL A 1 89 ? -12.043 6.204 -4.746 1.00 94.06 89 VAL A O 1
ATOM 662 N N . ALA A 1 90 ? -13.312 7.953 -5.386 1.00 93.25 90 ALA A N 1
ATOM 663 C CA . ALA A 1 90 ? -13.079 8.775 -4.208 1.00 93.25 90 ALA A CA 1
ATOM 664 C C . ALA A 1 90 ? -14.358 8.841 -3.366 1.00 93.25 90 ALA A C 1
ATOM 666 O O . ALA A 1 90 ? -15.425 9.175 -3.875 1.00 93.25 90 ALA A O 1
ATOM 667 N N . VAL A 1 91 ? -14.248 8.534 -2.071 1.00 90.75 91 VAL A N 1
ATOM 668 C CA . VAL A 1 91 ? -15.352 8.663 -1.110 1.00 90.75 91 VAL A CA 1
ATOM 669 C C . VAL A 1 91 ? -15.038 9.821 -0.174 1.00 90.75 91 VAL A C 1
ATOM 671 O O . VAL A 1 91 ? -14.124 9.737 0.649 1.00 90.75 91 VAL A O 1
ATOM 674 N N . VAL A 1 92 ? -15.811 10.896 -0.294 1.00 90.94 92 VAL A N 1
ATOM 675 C CA . VAL A 1 92 ? -15.649 12.128 0.485 1.00 90.94 92 VAL A CA 1
ATOM 676 C C . VAL A 1 92 ? -16.821 12.268 1.452 1.00 90.94 92 VAL A C 1
ATOM 678 O O . VAL A 1 92 ? -17.950 11.902 1.139 1.00 90.94 92 VAL A O 1
ATOM 681 N N . GLY A 1 93 ? -16.549 12.752 2.658 1.00 88.00 93 GLY A N 1
ATOM 682 C CA . GLY A 1 93 ? -17.572 12.982 3.672 1.00 88.00 93 GLY A CA 1
ATOM 683 C C . GLY A 1 93 ? -16.959 13.307 5.023 1.00 88.00 93 GLY A C 1
ATOM 684 O O . GLY A 1 93 ? -15.744 13.184 5.209 1.00 88.00 93 GLY A O 1
ATOM 685 N N . GLU A 1 94 ? -17.796 13.661 5.987 1.00 87.31 94 GLU A N 1
ATOM 686 C CA . GLU A 1 94 ? -17.364 14.084 7.320 1.00 87.31 94 GLU A CA 1
ATOM 687 C C . GLU A 1 94 ? -16.636 12.969 8.098 1.00 87.31 94 GLU A C 1
ATOM 689 O O . GLU A 1 94 ? -16.875 11.768 7.874 1.00 87.31 94 GLU A O 1
ATOM 694 N N . PRO A 1 95 ? -15.683 13.310 8.984 1.00 81.31 95 PRO A N 1
ATOM 695 C CA . PRO A 1 95 ? -15.092 12.349 9.911 1.00 81.31 95 PRO A CA 1
ATOM 696 C C . PRO A 1 95 ? -16.176 11.591 10.693 1.00 81.31 95 PRO A C 1
ATOM 698 O O . PRO A 1 95 ? -17.175 12.163 11.098 1.00 81.31 95 PRO A O 1
ATOM 701 N N . GLY A 1 96 ? -16.003 10.282 10.884 1.00 80.62 96 GLY A N 1
ATOM 702 C CA . GLY A 1 96 ? -16.962 9.470 11.649 1.00 80.62 96 GLY A CA 1
ATOM 703 C C . GLY A 1 96 ? -18.194 8.973 10.880 1.00 80.62 96 GLY A C 1
ATOM 704 O O . GLY A 1 96 ? -18.802 8.007 11.323 1.00 80.62 96 GLY A O 1
ATOM 705 N N . VAL A 1 97 ? -18.493 9.484 9.678 1.00 84.75 97 VAL A N 1
ATOM 706 C CA . VAL A 1 97 ? -19.685 9.085 8.885 1.00 84.75 97 VAL A CA 1
ATOM 707 C C . VAL A 1 97 ? -19.669 7.634 8.347 1.00 84.75 97 VAL A C 1
ATOM 709 O O . VAL A 1 97 ? -20.538 7.221 7.584 1.00 84.75 97 VAL A O 1
ATOM 712 N N . GLY A 1 98 ? -18.655 6.838 8.698 1.00 85.56 98 GLY A N 1
ATOM 713 C CA . GLY A 1 98 ? -18.575 5.427 8.310 1.00 85.56 98 GLY A CA 1
ATOM 714 C C . GLY A 1 98 ? -17.893 5.139 6.967 1.00 85.56 98 GLY A C 1
ATOM 715 O O . GLY A 1 98 ? -18.041 4.038 6.450 1.00 85.56 98 GLY A O 1
ATOM 716 N N . LYS A 1 99 ? -17.083 6.053 6.410 1.00 90.81 99 LYS A N 1
ATOM 717 C CA . LYS A 1 99 ? -16.326 5.813 5.154 1.00 90.81 99 LYS A CA 1
ATOM 718 C C . LYS A 1 99 ? -15.472 4.541 5.201 1.00 90.81 99 LYS A C 1
ATOM 720 O O . LYS A 1 99 ? -15.519 3.718 4.296 1.00 90.81 99 LYS A O 1
ATOM 725 N N . SER A 1 100 ? -14.726 4.344 6.288 1.00 86.44 100 SER A N 1
ATOM 726 C CA . SER A 1 100 ? -13.918 3.131 6.472 1.00 86.44 100 SER A CA 1
ATOM 727 C C . SER A 1 100 ? -14.791 1.878 6.592 1.00 86.44 100 SER A C 1
ATOM 729 O O . SER A 1 100 ? -14.409 0.823 6.100 1.00 86.44 100 SER A O 1
ATOM 731 N N . ARG A 1 101 ? -15.982 1.996 7.200 1.00 87.56 101 ARG A N 1
ATOM 732 C CA . ARG A 1 101 ? -16.955 0.899 7.302 1.00 87.56 101 ARG A CA 1
ATOM 733 C C . ARG A 1 101 ? -17.512 0.521 5.926 1.00 87.56 101 ARG A C 1
ATOM 735 O O . ARG A 1 101 ? -17.598 -0.665 5.642 1.00 87.56 101 ARG A O 1
ATOM 742 N N . LEU A 1 102 ? -17.809 1.504 5.072 1.00 90.31 102 LEU A N 1
ATOM 743 C CA . LEU A 1 102 ? -18.243 1.286 3.688 1.00 90.31 102 LEU A CA 1
ATOM 744 C C . LEU A 1 102 ? -17.210 0.472 2.898 1.00 90.31 102 LEU A C 1
ATOM 746 O O . LEU A 1 102 ? -17.557 -0.547 2.305 1.00 90.31 102 LEU A O 1
ATOM 750 N N . PHE A 1 103 ? -15.938 0.889 2.925 1.00 90.19 103 PHE A N 1
ATOM 751 C CA . PHE A 1 103 ? -14.874 0.147 2.247 1.00 90.19 103 PHE A CA 1
ATOM 752 C C . PHE A 1 103 ? -14.692 -1.252 2.829 1.00 90.19 103 PHE A C 1
ATOM 754 O O . PHE A 1 103 ? -14.578 -2.196 2.063 1.00 90.19 103 PHE A O 1
ATOM 761 N N . TYR A 1 104 ? -14.739 -1.408 4.151 1.00 88.50 104 TYR A N 1
ATOM 762 C CA . TYR A 1 104 ? -14.647 -2.718 4.798 1.00 88.50 104 TYR A CA 1
ATOM 763 C C . TYR A 1 104 ? -15.756 -3.686 4.355 1.00 88.50 104 TYR A C 1
ATOM 765 O O . TYR A 1 104 ? -15.492 -4.859 4.099 1.00 88.50 104 TYR A O 1
ATOM 773 N N . GLU A 1 105 ? -17.000 -3.212 4.253 1.00 89.94 105 GLU A N 1
ATOM 774 C CA . GLU A 1 105 ? -18.120 -4.031 3.770 1.00 89.94 105 GLU A CA 1
ATOM 775 C C . GLU A 1 105 ? -17.943 -4.405 2.295 1.00 89.94 105 GLU A C 1
ATOM 777 O O . GLU A 1 105 ? -18.162 -5.550 1.896 1.00 89.94 105 GLU A O 1
ATOM 782 N N . PHE A 1 106 ? -17.479 -3.457 1.480 1.00 91.12 106 PHE A N 1
ATOM 783 C CA . PHE A 1 106 ? -17.171 -3.710 0.079 1.00 91.12 106 PHE A CA 1
ATOM 784 C C . PHE A 1 106 ? -16.036 -4.735 -0.089 1.00 91.12 106 PHE A C 1
ATOM 786 O O . PHE A 1 106 ? -16.194 -5.702 -0.839 1.00 91.12 106 PHE A O 1
ATOM 793 N N . THR A 1 107 ? -14.923 -4.577 0.634 1.00 88.88 107 THR A N 1
ATOM 794 C CA . THR A 1 107 ? -13.731 -5.425 0.496 1.00 88.88 107 THR A CA 1
ATOM 795 C C . THR A 1 107 ? -13.922 -6.841 1.023 1.00 88.88 107 THR A C 1
ATOM 797 O O . THR A 1 107 ? -13.261 -7.754 0.528 1.00 88.88 107 THR A O 1
ATOM 800 N N . ARG A 1 108 ? -14.853 -7.060 1.960 1.00 85.38 108 ARG A N 1
ATOM 801 C CA . ARG A 1 108 ? -15.225 -8.399 2.458 1.00 85.38 108 ARG A CA 1
ATOM 802 C C . ARG A 1 108 ? -16.413 -9.034 1.747 1.00 85.38 108 ARG A C 1
ATOM 804 O O . ARG A 1 108 ? -16.798 -10.158 2.079 1.00 85.38 108 ARG A O 1
ATOM 811 N N . SER A 1 109 ? -16.989 -8.352 0.764 1.00 86.50 109 SER A N 1
ATOM 812 C CA . SER A 1 109 ? -18.055 -8.927 -0.045 1.00 86.50 109 SER A CA 1
ATOM 813 C C . SER A 1 109 ? -17.561 -10.150 -0.831 1.00 86.50 109 SER A C 1
ATOM 815 O O . SER A 1 109 ? -16.383 -10.304 -1.144 1.00 86.50 109 SER A O 1
ATOM 817 N N . HIS A 1 110 ? -18.470 -11.048 -1.209 1.00 85.75 110 HIS A N 1
ATOM 818 C CA . HIS A 1 110 ? -18.107 -12.197 -2.047 1.00 85.75 110 HIS A CA 1
ATOM 819 C C . HIS A 1 110 ? -17.569 -11.780 -3.429 1.00 85.75 110 HIS A C 1
ATOM 821 O O . HIS A 1 110 ? -16.885 -12.570 -4.071 1.00 85.75 110 HIS A O 1
ATOM 827 N N . ARG A 1 111 ? -17.855 -10.552 -3.885 1.00 83.81 111 ARG A N 1
ATOM 828 C CA . ARG A 1 111 ? -17.472 -10.044 -5.213 1.00 83.81 111 ARG A CA 1
ATOM 829 C C . ARG A 1 111 ? -15.996 -9.681 -5.322 1.00 83.81 111 ARG A C 1
ATOM 831 O O . ARG A 1 111 ? -15.437 -9.722 -6.412 1.00 83.81 111 ARG A O 1
ATOM 838 N N . THR A 1 112 ? -15.362 -9.360 -4.200 1.00 86.25 112 THR A N 1
ATOM 839 C CA . THR A 1 112 ? -13.920 -9.102 -4.121 1.00 86.25 112 THR A CA 1
ATOM 840 C C . THR A 1 112 ? -13.117 -10.381 -3.872 1.00 86.25 112 THR A C 1
ATOM 842 O O . THR A 1 112 ? -11.888 -10.337 -3.858 1.00 86.25 112 THR A O 1
ATOM 845 N N . ARG A 1 113 ? -13.762 -11.552 -3.733 1.00 82.81 113 ARG A N 1
ATOM 846 C CA . ARG A 1 113 ? -13.048 -12.837 -3.652 1.00 82.81 113 ARG A CA 1
ATOM 847 C C . ARG A 1 113 ? -12.234 -13.061 -4.928 1.00 82.81 113 ARG A C 1
ATOM 849 O O . ARG A 1 113 ? -12.740 -12.892 -6.032 1.00 82.81 113 ARG A O 1
ATOM 856 N N . GLY A 1 114 ? -10.965 -13.427 -4.763 1.00 83.25 114 GLY A N 1
ATOM 857 C CA . GLY A 1 114 ? -10.016 -13.616 -5.867 1.00 83.25 114 GLY A CA 1
ATOM 858 C C . GLY A 1 114 ? -9.306 -12.338 -6.328 1.00 83.25 114 GLY A C 1
ATOM 859 O O . GLY A 1 114 ? -8.312 -12.429 -7.050 1.00 83.25 114 GLY A O 1
ATOM 860 N N . TRP A 1 115 ? -9.740 -11.158 -5.877 1.00 88.38 115 TRP A N 1
ATOM 861 C CA . TRP A 1 115 ? -8.995 -9.924 -6.103 1.00 88.38 115 TRP A CA 1
ATOM 862 C C . TRP A 1 115 ? -7.812 -9.826 -5.144 1.00 88.38 115 TRP A C 1
ATOM 864 O O . TRP A 1 115 ? -7.894 -10.209 -3.976 1.00 88.38 115 TRP A O 1
ATOM 874 N N . LEU A 1 116 ? -6.706 -9.268 -5.635 1.00 89.56 116 LEU A N 1
ATOM 875 C CA . LEU A 1 116 ? -5.625 -8.826 -4.767 1.00 89.56 116 LEU A CA 1
ATOM 876 C C . LEU A 1 116 ? -6.052 -7.522 -4.096 1.00 89.56 116 LEU A C 1
ATOM 878 O O . LEU A 1 116 ? -6.122 -6.480 -4.747 1.00 89.56 116 LEU A O 1
ATOM 882 N N . LEU A 1 117 ? -6.330 -7.594 -2.800 1.00 89.56 117 LEU A N 1
ATOM 883 C CA . LEU A 1 117 ? -6.663 -6.433 -1.994 1.00 89.56 117 LEU A CA 1
ATOM 884 C C . LEU A 1 117 ? -5.411 -5.917 -1.291 1.00 89.56 117 LEU A C 1
ATOM 886 O O . LEU A 1 117 ? -4.784 -6.643 -0.521 1.00 89.56 117 LEU A O 1
ATOM 890 N N . LEU A 1 118 ? -5.071 -4.657 -1.545 1.00 88.81 118 LEU A N 1
ATOM 891 C CA . LEU A 1 118 ? -3.985 -3.963 -0.868 1.00 88.81 118 LEU A CA 1
ATOM 892 C C . LEU A 1 118 ? -4.551 -2.723 -0.183 1.00 88.81 118 LEU A C 1
ATOM 894 O O . LEU A 1 118 ? -5.127 -1.855 -0.837 1.00 88.81 118 LEU A O 1
ATOM 898 N N . GLU A 1 119 ? -4.392 -2.652 1.134 1.00 84.94 119 GLU A N 1
ATOM 899 C CA . GLU A 1 119 ? -4.876 -1.543 1.953 1.00 84.94 119 GLU A CA 1
ATOM 900 C C . GLU A 1 119 ? -3.689 -0.772 2.535 1.00 84.94 119 GLU A C 1
ATOM 902 O O . GLU A 1 119 ? -2.717 -1.360 3.010 1.00 84.94 119 GLU A O 1
ATOM 907 N N . ALA A 1 120 ? -3.782 0.555 2.518 1.00 82.38 120 ALA A N 1
ATOM 908 C CA . ALA A 1 120 ? -2.821 1.441 3.155 1.00 82.38 120 ALA A CA 1
ATOM 909 C C . ALA A 1 120 ? -3.547 2.614 3.814 1.00 82.38 120 ALA A C 1
ATOM 911 O O . ALA A 1 120 ? -4.587 3.073 3.342 1.00 82.38 120 ALA A O 1
ATOM 912 N N . THR A 1 121 ? -2.980 3.113 4.906 1.00 76.31 121 THR A N 1
ATOM 913 C CA . THR A 1 121 ? -3.492 4.277 5.631 1.00 76.31 121 THR A CA 1
ATOM 914 C C . THR A 1 121 ? -2.470 5.399 5.577 1.00 76.31 121 THR A C 1
ATOM 916 O O . THR A 1 121 ? -1.292 5.169 5.838 1.00 76.31 121 THR A O 1
ATOM 919 N N . SER A 1 122 ? -2.924 6.617 5.292 1.00 69.06 122 SER A N 1
ATOM 920 C CA . SER A 1 122 ? -2.115 7.823 5.469 1.00 69.06 122 SER A CA 1
ATOM 921 C C . SER A 1 122 ? -2.451 8.443 6.823 1.00 69.06 122 SER A C 1
ATOM 923 O O . SER A 1 122 ? -3.614 8.751 7.087 1.00 69.06 122 SER A O 1
ATOM 925 N N . ALA A 1 123 ? -1.459 8.584 7.703 1.00 64.88 123 ALA A N 1
ATOM 926 C CA . ALA A 1 123 ? -1.633 9.298 8.961 1.00 64.88 123 ALA A CA 1
ATOM 927 C C . ALA A 1 123 ? -1.442 10.802 8.723 1.00 64.88 123 ALA A C 1
ATOM 929 O O . ALA A 1 123 ? -0.392 11.224 8.241 1.00 64.88 123 ALA A O 1
ATOM 930 N N . SER A 1 124 ? -2.417 11.621 9.125 1.00 55.31 124 SER A N 1
ATOM 931 C CA . SER A 1 124 ? -2.373 13.084 8.961 1.00 55.31 124 SER A CA 1
ATOM 932 C C . SER A 1 124 ? -1.187 13.762 9.668 1.00 55.31 124 SER A C 1
ATOM 934 O O . SER A 1 124 ? -0.840 14.891 9.333 1.00 55.31 124 SER A O 1
ATOM 936 N N . TYR A 1 125 ? -0.549 13.079 10.625 1.00 50.22 125 TYR A N 1
ATOM 937 C CA . TYR A 1 125 ? 0.608 13.581 11.375 1.00 50.22 125 TYR A CA 1
ATOM 938 C C . TYR A 1 125 ? 1.962 13.282 10.705 1.00 50.22 125 TYR A C 1
ATOM 940 O O . TYR A 1 125 ? 2.990 13.780 11.152 1.00 50.22 125 TYR A O 1
ATOM 948 N N . GLY A 1 126 ? 1.983 12.518 9.607 1.00 48.38 126 GLY A N 1
ATOM 949 C CA . GLY A 1 126 ? 3.190 12.179 8.852 1.00 48.38 126 GLY A CA 1
ATOM 950 C C . GLY A 1 126 ? 3.438 13.115 7.669 1.00 48.38 126 GLY A C 1
ATOM 951 O O . GLY A 1 126 ? 3.478 12.656 6.534 1.00 48.38 126 GLY A O 1
ATOM 952 N N . LYS A 1 127 ? 3.617 14.423 7.904 1.00 46.56 127 LYS A N 1
ATOM 953 C CA . LYS A 1 127 ? 3.957 15.394 6.836 1.00 46.56 127 LYS A CA 1
ATOM 954 C C . LYS A 1 127 ? 5.347 15.175 6.206 1.00 46.56 127 LYS A C 1
ATOM 956 O O . LYS A 1 127 ? 5.673 15.844 5.234 1.00 46.56 127 LYS A O 1
ATOM 961 N N . ALA A 1 128 ? 6.162 14.262 6.741 1.00 49.06 128 ALA A N 1
ATOM 962 C CA . ALA A 1 128 ? 7.587 14.170 6.423 1.00 49.06 128 ALA A CA 1
ATOM 963 C C . ALA A 1 128 ? 7.988 13.072 5.419 1.00 49.06 128 ALA A C 1
ATOM 965 O O . ALA A 1 128 ? 9.144 13.049 5.009 1.00 49.06 128 ALA A O 1
ATOM 966 N N . SER A 1 129 ? 7.095 12.165 4.995 1.00 58.84 129 SER A N 1
ATOM 967 C CA . SER A 1 129 ? 7.473 11.158 3.988 1.00 58.84 129 SER A CA 1
ATOM 968 C C . SER A 1 129 ? 6.325 10.834 3.021 1.00 58.84 129 SER A C 1
ATOM 970 O O . SER A 1 129 ? 5.362 10.161 3.405 1.00 58.84 129 SER A O 1
ATOM 972 N N . PRO A 1 130 ? 6.406 11.293 1.754 1.00 68.44 130 PRO A N 1
ATOM 973 C CA . PRO A 1 130 ? 5.328 11.159 0.769 1.00 68.44 130 PRO A CA 1
ATOM 974 C C . PRO A 1 130 ? 5.021 9.702 0.394 1.00 68.44 130 PRO A C 1
ATOM 976 O O . PRO A 1 130 ? 3.960 9.420 -0.159 1.00 68.44 130 PRO A O 1
ATOM 979 N N . TYR A 1 131 ? 5.913 8.764 0.722 1.00 78.19 131 TYR A N 1
ATOM 980 C CA . TYR A 1 131 ? 5.780 7.366 0.329 1.00 78.19 131 TYR A CA 1
ATOM 981 C C . TYR A 1 131 ? 5.297 6.427 1.436 1.00 78.19 131 TYR A C 1
ATOM 983 O O . TYR A 1 131 ? 5.142 5.241 1.163 1.00 78.19 131 TYR A O 1
ATOM 991 N N . LEU A 1 132 ? 4.999 6.899 2.653 1.00 81.25 132 LEU A N 1
ATOM 992 C CA . LEU A 1 132 ? 4.554 6.010 3.743 1.00 81.25 132 LEU A CA 1
ATOM 993 C C . LEU A 1 132 ? 3.358 5.111 3.374 1.00 81.25 132 LEU A C 1
ATOM 995 O O . LEU A 1 132 ? 3.423 3.910 3.652 1.00 81.25 132 LEU A O 1
ATOM 999 N N . PRO A 1 133 ? 2.300 5.606 2.696 1.00 84.31 133 PRO A N 1
ATOM 1000 C CA . PRO A 1 133 ? 1.211 4.734 2.257 1.00 84.31 133 PRO A CA 1
ATOM 1001 C C . PRO A 1 133 ? 1.677 3.679 1.244 1.00 84.31 133 PRO A C 1
ATOM 1003 O O . PRO A 1 133 ? 1.247 2.529 1.304 1.00 84.31 133 PRO A O 1
ATOM 1006 N N . VAL A 1 134 ? 2.589 4.048 0.340 1.00 87.44 134 VAL A N 1
ATOM 1007 C CA . VAL A 1 134 ? 3.146 3.141 -0.675 1.00 87.44 134 VAL A CA 1
ATOM 1008 C C . VAL A 1 134 ? 4.033 2.080 -0.022 1.00 87.44 134 VAL A C 1
ATOM 1010 O O . VAL A 1 134 ? 3.920 0.909 -0.362 1.00 87.44 134 VAL A O 1
ATOM 1013 N N . ILE A 1 135 ? 4.846 2.450 0.968 1.00 88.00 135 ILE A N 1
ATOM 1014 C CA . ILE A 1 135 ? 5.665 1.518 1.756 1.00 88.00 135 ILE A CA 1
ATOM 1015 C C . ILE A 1 135 ? 4.771 0.492 2.453 1.00 88.00 135 ILE A C 1
ATOM 1017 O O . ILE A 1 135 ? 5.016 -0.707 2.344 1.00 88.00 135 ILE A O 1
ATOM 1021 N N . GLY A 1 136 ? 3.704 0.937 3.125 1.00 86.12 136 GLY A N 1
ATOM 1022 C CA . GLY A 1 136 ? 2.754 0.034 3.783 1.00 86.12 136 GLY A CA 1
ATOM 1023 C C . GLY A 1 136 ? 2.070 -0.926 2.803 1.00 86.12 136 GLY A C 1
ATOM 1024 O O . GLY A 1 136 ? 1.949 -2.126 3.079 1.00 86.12 136 GLY A O 1
ATOM 1025 N N . LEU A 1 137 ? 1.690 -0.415 1.628 1.00 89.62 137 LEU A N 1
ATOM 1026 C CA . LEU A 1 137 ? 1.127 -1.206 0.536 1.00 89.62 137 LEU A CA 1
ATOM 1027 C C . LEU A 1 137 ? 2.121 -2.265 0.044 1.00 89.62 137 LEU A C 1
ATOM 1029 O O . LEU A 1 137 ? 1.763 -3.438 -0.062 1.00 89.62 137 LEU A O 1
ATOM 1033 N N . LEU A 1 138 ? 3.371 -1.876 -0.217 1.00 91.31 138 LEU A N 1
ATOM 1034 C CA . LEU A 1 138 ? 4.414 -2.776 -0.707 1.00 91.31 138 LEU A CA 1
ATOM 1035 C C . LEU A 1 138 ? 4.826 -3.810 0.339 1.00 91.31 138 LEU A C 1
ATOM 1037 O O . LEU A 1 138 ? 4.994 -4.971 -0.014 1.00 91.31 138 LEU A O 1
ATOM 1041 N N . ARG A 1 139 ? 4.920 -3.445 1.623 1.00 90.69 139 ARG A N 1
ATOM 1042 C CA . ARG A 1 139 ? 5.166 -4.411 2.707 1.00 90.69 139 ARG A CA 1
ATOM 1043 C C . ARG A 1 139 ? 4.096 -5.495 2.735 1.00 90.69 139 ARG A C 1
ATOM 1045 O O . ARG A 1 139 ? 4.417 -6.680 2.773 1.00 90.69 139 ARG A O 1
ATOM 1052 N N . THR A 1 140 ? 2.829 -5.095 2.631 1.00 89.56 140 THR A N 1
ATOM 1053 C CA . THR A 1 140 ? 1.699 -6.032 2.557 1.00 89.56 140 THR A CA 1
ATOM 1054 C C . THR A 1 140 ? 1.779 -6.891 1.296 1.00 89.56 140 THR A C 1
ATOM 1056 O O . THR A 1 140 ? 1.636 -8.111 1.363 1.00 89.56 140 THR A O 1
ATOM 1059 N N . TYR A 1 141 ? 2.073 -6.275 0.149 1.00 92.31 141 TYR A N 1
ATOM 1060 C CA . TYR A 1 141 ? 2.212 -6.974 -1.122 1.00 92.31 141 TYR A CA 1
ATOM 1061 C C . TYR A 1 141 ? 3.344 -8.009 -1.096 1.00 92.31 141 TYR A C 1
ATOM 1063 O O . TYR A 1 141 ? 3.113 -9.161 -1.450 1.00 92.31 141 TYR A O 1
ATOM 1071 N N . PHE A 1 142 ? 4.547 -7.648 -0.649 1.00 93.44 142 PHE A N 1
ATOM 1072 C CA . PHE A 1 142 ? 5.706 -8.545 -0.575 1.00 93.44 142 PHE A CA 1
ATOM 1073 C C . PHE A 1 142 ? 5.689 -9.480 0.635 1.00 93.44 142 PHE A C 1
ATOM 1075 O O . PHE A 1 142 ? 6.569 -10.329 0.748 1.00 93.44 142 PHE A O 1
ATOM 1082 N N . GLN A 1 143 ? 4.695 -9.355 1.521 1.00 90.88 143 GLN A N 1
ATOM 1083 C CA . GLN A 1 143 ? 4.644 -10.077 2.796 1.00 90.88 143 GLN A CA 1
ATOM 1084 C C . GLN A 1 143 ? 5.915 -9.843 3.635 1.00 90.88 143 GLN A C 1
ATOM 1086 O O . GLN A 1 143 ? 6.410 -10.753 4.307 1.00 90.88 143 GLN A O 1
ATOM 1091 N N . ALA A 1 144 ? 6.450 -8.620 3.569 1.00 88.12 144 ALA A N 1
ATOM 1092 C CA . ALA A 1 144 ? 7.573 -8.155 4.373 1.00 88.12 144 ALA A CA 1
ATOM 1093 C C . ALA A 1 144 ? 7.032 -7.663 5.722 1.00 88.12 144 ALA A C 1
ATOM 1095 O O . ALA A 1 144 ? 6.393 -6.610 5.807 1.00 88.12 144 ALA A O 1
ATOM 1096 N N . GLY A 1 145 ? 7.219 -8.481 6.754 1.00 80.88 145 GLY A N 1
ATOM 1097 C CA . GLY A 1 145 ? 6.796 -8.192 8.116 1.00 80.88 145 GLY A CA 1
ATOM 1098 C C . GLY A 1 145 ? 7.770 -7.258 8.826 1.00 80.88 145 GLY A C 1
ATOM 1099 O O . GLY A 1 145 ? 8.934 -7.154 8.460 1.00 80.88 145 GLY A O 1
ATOM 1100 N N . ASP A 1 146 ? 7.307 -6.617 9.898 1.00 75.75 146 ASP A N 1
ATOM 1101 C CA . ASP A 1 146 ? 8.114 -5.644 10.651 1.00 75.75 146 ASP A CA 1
ATOM 1102 C C . ASP A 1 146 ? 9.287 -6.290 11.424 1.00 75.75 146 ASP A C 1
ATOM 1104 O O . ASP A 1 146 ? 10.171 -5.588 11.901 1.00 75.75 146 ASP A O 1
ATOM 1108 N N . ARG A 1 147 ? 9.300 -7.628 11.541 1.00 79.75 147 ARG A N 1
ATOM 1109 C CA . ARG A 1 147 ? 10.376 -8.426 12.161 1.00 79.75 147 ARG A CA 1
ATOM 1110 C C . ARG A 1 147 ? 11.344 -9.042 11.143 1.00 79.75 147 ARG A C 1
ATOM 1112 O O . ARG A 1 147 ? 12.254 -9.759 11.548 1.00 79.75 147 ARG A O 1
ATOM 1119 N N . ASP A 1 148 ? 11.117 -8.846 9.844 1.00 87.56 148 ASP A N 1
ATOM 1120 C CA . ASP A 1 148 ? 12.023 -9.375 8.827 1.00 87.56 148 ASP A CA 1
ATOM 1121 C C . ASP A 1 148 ? 13.298 -8.527 8.771 1.00 87.56 148 ASP A C 1
ATOM 1123 O O . ASP A 1 148 ? 13.240 -7.299 8.724 1.00 87.56 148 ASP A O 1
ATOM 1127 N N . ASP A 1 149 ? 14.453 -9.187 8.744 1.00 91.81 149 ASP A N 1
ATOM 1128 C CA . ASP A 1 149 ? 15.725 -8.516 8.500 1.00 91.81 149 ASP A CA 1
ATOM 1129 C C . ASP A 1 149 ? 15.878 -8.109 7.014 1.00 91.81 149 ASP A C 1
ATOM 1131 O O . ASP A 1 149 ? 15.170 -8.627 6.137 1.00 91.81 149 ASP A O 1
ATOM 1135 N N . PRO A 1 150 ? 16.822 -7.205 6.682 1.00 93.06 150 PRO A N 1
ATOM 1136 C CA . PRO A 1 150 ? 17.005 -6.731 5.311 1.00 93.06 150 PRO A CA 1
ATOM 1137 C C . PRO A 1 150 ? 17.307 -7.830 4.280 1.00 93.06 150 PRO A C 1
ATOM 1139 O O . PRO A 1 150 ? 16.947 -7.679 3.110 1.00 93.06 150 PRO A O 1
ATOM 1142 N N . ARG A 1 151 ? 17.946 -8.943 4.678 1.00 92.94 151 ARG A N 1
ATOM 1143 C CA . ARG A 1 151 ? 18.228 -10.064 3.764 1.00 92.94 151 ARG A CA 1
ATOM 1144 C C . ARG A 1 151 ? 16.934 -10.779 3.405 1.00 92.94 151 ARG A C 1
ATOM 1146 O O . ARG A 1 151 ? 16.643 -10.959 2.225 1.00 92.94 151 ARG A O 1
ATOM 1153 N N . ARG A 1 152 ? 16.107 -11.081 4.405 1.00 94.00 152 ARG A N 1
ATOM 1154 C CA . ARG A 1 152 ? 14.815 -11.742 4.210 1.00 94.00 152 ARG A CA 1
ATOM 1155 C C . ARG A 1 152 ? 13.833 -10.885 3.413 1.00 94.00 152 ARG A C 1
ATOM 1157 O O . ARG A 1 152 ? 13.105 -11.410 2.571 1.00 94.00 152 ARG A O 1
ATOM 1164 N N . ILE A 1 153 ? 13.827 -9.566 3.629 1.00 94.00 153 ILE A N 1
ATOM 1165 C CA . ILE A 1 153 ? 13.036 -8.638 2.804 1.00 94.00 153 ILE A CA 1
ATOM 1166 C C . ILE A 1 153 ? 13.520 -8.689 1.350 1.00 94.00 153 ILE A C 1
ATOM 1168 O O . ILE A 1 153 ? 12.694 -8.827 0.448 1.00 94.00 153 ILE A O 1
ATOM 1172 N N . ARG A 1 154 ? 14.840 -8.641 1.109 1.00 95.06 154 ARG A N 1
ATOM 1173 C CA . ARG A 1 154 ? 15.407 -8.737 -0.245 1.00 95.06 154 ARG A CA 1
ATOM 1174 C C . ARG A 1 154 ? 14.980 -10.019 -0.948 1.00 95.06 154 ARG A C 1
ATOM 1176 O O . ARG A 1 154 ? 14.501 -9.951 -2.073 1.00 95.06 154 ARG A O 1
ATOM 1183 N N . GLU A 1 155 ? 15.110 -11.165 -0.290 1.00 94.88 155 GLU A N 1
ATOM 1184 C CA . GLU A 1 155 ? 14.713 -12.463 -0.845 1.00 94.88 155 GLU A CA 1
ATOM 1185 C C . GLU A 1 155 ? 13.230 -12.490 -1.235 1.00 94.88 155 GLU A C 1
ATOM 1187 O O . GLU A 1 155 ? 12.893 -12.878 -2.355 1.00 94.88 155 GLU A O 1
ATOM 1192 N N . LYS A 1 156 ? 12.341 -12.013 -0.352 1.00 95.56 156 LYS A N 1
ATOM 1193 C CA . LYS A 1 156 ? 10.895 -11.941 -0.620 1.00 95.56 156 LYS A CA 1
ATOM 1194 C C . LYS A 1 156 ? 10.568 -11.025 -1.797 1.00 95.56 156 LYS A C 1
ATOM 1196 O O . LYS A 1 156 ? 9.765 -11.394 -2.656 1.00 95.56 156 LYS A O 1
ATOM 1201 N N . VAL A 1 157 ? 11.178 -9.840 -1.839 1.00 95.81 157 VAL A N 1
ATOM 1202 C CA . VAL A 1 157 ? 10.978 -8.859 -2.914 1.00 95.81 157 VAL A CA 1
ATOM 1203 C C . VAL A 1 157 ? 11.479 -9.432 -4.236 1.00 95.81 157 VAL A C 1
ATOM 1205 O O . VAL A 1 157 ? 10.702 -9.537 -5.182 1.00 95.81 157 VAL A O 1
ATOM 1208 N N . THR A 1 158 ? 12.737 -9.872 -4.289 1.00 95.31 158 THR A N 1
ATOM 1209 C CA . THR A 1 158 ? 13.357 -10.436 -5.493 1.00 95.31 158 THR A CA 1
ATOM 1210 C C . THR A 1 158 ? 12.591 -11.653 -5.994 1.00 95.31 158 THR A C 1
ATOM 1212 O O . THR A 1 158 ? 12.183 -11.680 -7.154 1.00 95.31 158 THR A O 1
ATOM 1215 N N . GLY A 1 159 ? 12.310 -12.622 -5.121 1.00 95.31 159 GLY A N 1
ATOM 1216 C CA . GLY A 1 159 ? 11.579 -13.831 -5.485 1.00 95.31 159 GLY A CA 1
ATOM 1217 C C . GLY A 1 159 ? 10.198 -13.517 -6.055 1.00 95.31 159 GLY A C 1
ATOM 1218 O O . GLY A 1 159 ? 9.842 -14.009 -7.126 1.00 95.31 159 GLY A O 1
ATOM 1219 N N . LYS A 1 160 ? 9.429 -12.639 -5.397 1.00 94.81 160 LYS A N 1
ATOM 1220 C CA . LYS A 1 160 ? 8.077 -12.295 -5.850 1.00 94.81 160 LYS A CA 1
ATOM 1221 C C . LYS A 1 160 ? 8.068 -11.502 -7.157 1.00 94.81 160 LYS A C 1
ATOM 1223 O O . LYS A 1 160 ? 7.234 -11.779 -8.016 1.00 94.81 160 LYS A O 1
ATOM 1228 N N . VAL A 1 161 ? 8.975 -10.537 -7.321 1.00 95.69 161 VAL A N 1
ATOM 1229 C CA . VAL A 1 161 ? 9.076 -9.730 -8.550 1.00 95.69 161 VAL A CA 1
ATOM 1230 C C . VAL A 1 161 ? 9.466 -10.602 -9.742 1.00 95.69 161 VAL A C 1
ATOM 1232 O O . VAL A 1 161 ? 8.801 -10.542 -10.773 1.00 95.69 161 VAL A O 1
ATOM 1235 N N . LEU A 1 162 ? 10.493 -11.443 -9.599 1.00 94.94 162 LEU A N 1
ATOM 1236 C CA . LEU A 1 162 ? 10.981 -12.276 -10.701 1.00 94.94 162 LEU A CA 1
ATOM 1237 C C . LEU A 1 162 ? 10.023 -13.418 -11.052 1.00 94.94 162 LEU A C 1
ATOM 1239 O O . LEU A 1 162 ? 9.910 -13.771 -12.222 1.00 94.94 162 LEU A O 1
ATOM 1243 N N . THR A 1 163 ? 9.284 -13.946 -10.070 1.00 95.19 163 THR A N 1
ATOM 1244 C CA . THR A 1 163 ? 8.206 -14.920 -10.324 1.00 95.19 163 THR A CA 1
ATOM 1245 C C . THR A 1 163 ? 7.061 -14.296 -11.127 1.00 95.19 163 THR A C 1
ATOM 1247 O O . THR A 1 163 ? 6.439 -14.972 -11.942 1.00 95.19 163 THR A O 1
ATOM 1250 N N . LEU A 1 164 ? 6.768 -13.010 -10.908 1.00 93.69 164 LEU A N 1
ATOM 1251 C CA . LEU A 1 164 ? 5.731 -12.301 -11.655 1.00 93.69 164 LEU A CA 1
ATOM 1252 C C . LEU A 1 164 ? 6.163 -12.000 -13.098 1.00 93.69 164 LEU A C 1
ATOM 1254 O O . LEU A 1 164 ? 5.390 -12.208 -14.040 1.00 93.69 164 LEU A O 1
ATOM 1258 N N . ASP A 1 165 ? 7.357 -11.433 -13.265 1.00 94.31 165 ASP A N 1
ATOM 1259 C CA . ASP A 1 165 ? 7.937 -11.117 -14.570 1.00 94.31 165 ASP A CA 1
ATOM 1260 C C . ASP A 1 165 ? 9.451 -10.854 -14.439 1.00 94.31 165 ASP A C 1
ATOM 1262 O O . ASP A 1 165 ? 9.842 -9.864 -13.807 1.00 94.31 165 ASP A O 1
ATOM 1266 N N . PRO A 1 166 ? 10.320 -11.666 -15.069 1.00 94.25 166 PRO A N 1
ATOM 1267 C CA . PRO A 1 166 ? 11.764 -11.432 -15.082 1.00 94.25 166 PRO A CA 1
ATOM 1268 C C . PRO A 1 166 ? 12.168 -10.048 -15.617 1.00 94.25 166 PRO A C 1
ATOM 1270 O O . PRO A 1 166 ? 13.175 -9.491 -15.181 1.00 94.25 166 PRO A O 1
ATOM 1273 N N . ALA A 1 167 ? 11.366 -9.438 -16.501 1.00 92.94 167 ALA A N 1
ATOM 1274 C CA . ALA A 1 167 ? 11.634 -8.098 -17.030 1.00 92.94 167 ALA A CA 1
ATOM 1275 C C . ALA A 1 167 ? 11.562 -6.994 -15.955 1.00 92.94 167 ALA A C 1
ATOM 1277 O O . ALA A 1 167 ? 12.057 -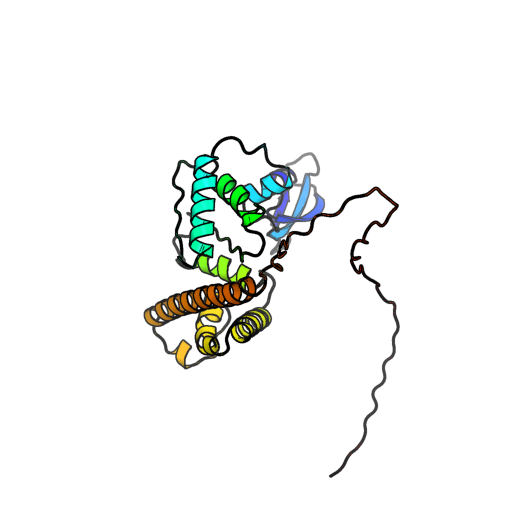5.884 -16.160 1.00 92.94 167 ALA A O 1
ATOM 1278 N N . LEU A 1 168 ? 10.967 -7.280 -14.792 1.00 93.44 168 LEU A N 1
ATOM 1279 C CA . LEU A 1 168 ? 10.915 -6.355 -13.662 1.00 93.44 168 LEU A CA 1
ATOM 1280 C C . LEU A 1 168 ? 12.199 -6.354 -12.820 1.00 93.44 168 LEU A C 1
ATOM 1282 O O . LEU A 1 168 ? 12.281 -5.556 -11.887 1.00 93.44 168 LEU A O 1
ATOM 1286 N N . HIS A 1 169 ? 13.217 -7.160 -13.144 1.00 93.06 169 HIS A N 1
ATOM 1287 C CA . HIS A 1 169 ? 14.490 -7.184 -12.409 1.00 93.06 169 HIS A CA 1
ATOM 1288 C C . HIS A 1 169 ? 15.086 -5.778 -12.203 1.00 93.06 169 HIS A C 1
ATOM 1290 O O . HIS A 1 169 ? 15.480 -5.418 -11.096 1.00 93.06 169 HIS A O 1
ATOM 1296 N N . ALA A 1 170 ? 15.053 -4.931 -13.237 1.00 91.94 170 ALA A N 1
ATOM 1297 C CA . ALA A 1 170 ? 15.568 -3.559 -13.181 1.00 91.94 170 ALA A CA 1
ATOM 1298 C C . ALA A 1 170 ? 14.833 -2.639 -12.181 1.00 91.94 170 ALA A C 1
ATOM 1300 O O . ALA A 1 170 ? 15.308 -1.551 -11.877 1.00 91.94 170 ALA A O 1
ATOM 1301 N N . THR A 1 171 ? 13.668 -3.048 -11.669 1.00 94.00 171 THR A N 1
ATOM 1302 C CA . THR A 1 171 ? 12.891 -2.280 -10.680 1.00 94.00 171 THR A CA 1
ATOM 1303 C C . THR A 1 171 ? 13.227 -2.639 -9.229 1.00 94.00 171 THR A C 1
ATOM 1305 O O . THR A 1 171 ? 12.801 -1.933 -8.316 1.00 94.00 171 THR A O 1
ATOM 1308 N N . LEU A 1 172 ? 14.014 -3.700 -8.999 1.00 94.00 172 LEU A N 1
ATOM 1309 C CA . LEU A 1 172 ? 14.380 -4.167 -7.658 1.00 94.00 172 LEU A CA 1
ATOM 1310 C C . LEU A 1 172 ? 15.076 -3.098 -6.801 1.00 94.00 172 LEU A C 1
ATOM 1312 O O . LEU A 1 172 ? 14.639 -2.924 -5.660 1.00 94.00 172 LEU A O 1
ATOM 1316 N N . PRO A 1 173 ? 16.072 -2.336 -7.305 1.00 94.94 173 PRO A N 1
ATOM 1317 C CA . PRO A 1 173 ? 16.721 -1.281 -6.524 1.00 94.94 173 PRO A CA 1
ATOM 1318 C C . PRO A 1 173 ? 15.730 -0.287 -5.910 1.00 94.94 173 PRO A C 1
ATOM 1320 O O . PRO A 1 173 ? 15.852 0.070 -4.740 1.00 94.94 173 PRO A O 1
ATOM 1323 N N . ALA A 1 174 ? 14.690 0.086 -6.660 1.00 93.56 174 ALA A N 1
ATOM 1324 C CA . ALA A 1 174 ? 13.677 1.021 -6.196 1.00 93.56 174 ALA A CA 1
ATOM 1325 C C . ALA A 1 174 ? 12.823 0.466 -5.048 1.00 93.56 174 ALA A C 1
ATOM 1327 O O . ALA A 1 174 ? 12.564 1.176 -4.078 1.00 93.56 174 ALA A O 1
ATOM 1328 N N . PHE A 1 175 ? 12.404 -0.802 -5.122 1.00 94.25 175 PHE A N 1
ATOM 1329 C CA . PHE A 1 175 ? 11.630 -1.420 -4.040 1.00 94.25 175 PHE A CA 1
ATOM 1330 C C . PHE A 1 175 ? 12.465 -1.630 -2.784 1.00 94.25 175 PHE A C 1
ATOM 1332 O O . PHE A 1 175 ? 11.974 -1.389 -1.685 1.00 94.25 175 PHE A O 1
ATOM 1339 N N . LEU A 1 176 ? 13.718 -2.053 -2.942 1.00 94.19 176 LEU A N 1
ATOM 1340 C CA . LEU A 1 176 ? 14.628 -2.266 -1.822 1.00 94.19 176 LEU A CA 1
ATOM 1341 C C . LEU A 1 176 ? 14.935 -0.949 -1.108 1.00 94.19 176 LEU A C 1
ATOM 1343 O O . LEU A 1 176 ? 14.754 -0.873 0.103 1.00 94.19 176 LEU A O 1
ATOM 1347 N N . ALA A 1 177 ? 15.270 0.108 -1.855 1.00 92.12 177 ALA A N 1
ATOM 1348 C CA . ALA A 1 177 ? 15.480 1.437 -1.286 1.00 92.12 177 ALA A CA 1
ATOM 1349 C C . ALA A 1 177 ? 14.234 1.952 -0.551 1.00 92.12 177 ALA A C 1
ATOM 1351 O O . ALA A 1 177 ? 14.337 2.506 0.539 1.00 92.12 177 ALA A O 1
ATOM 1352 N N . LEU A 1 178 ? 13.044 1.742 -1.122 1.00 90.56 178 LEU A N 1
ATOM 1353 C CA . LEU A 1 178 ? 11.793 2.193 -0.521 1.00 90.56 178 LEU A CA 1
ATOM 1354 C C . LEU A 1 178 ? 11.424 1.415 0.756 1.00 90.56 178 LEU A C 1
ATOM 1356 O O . LEU A 1 178 ? 10.769 1.956 1.644 1.00 90.56 178 LEU A O 1
ATOM 1360 N N . LEU A 1 179 ? 11.846 0.154 0.859 1.00 90.50 179 LEU A N 1
ATOM 1361 C CA . LEU A 1 179 ? 11.639 -0.707 2.026 1.00 90.50 179 LEU A CA 1
ATOM 1362 C C . LEU A 1 179 ? 12.770 -0.616 3.060 1.00 90.50 179 LEU A C 1
ATOM 1364 O O . LEU A 1 179 ? 12.774 -1.414 3.996 1.00 90.50 179 LEU A O 1
ATOM 1368 N N . ASP A 1 180 ? 13.672 0.358 2.912 1.00 89.56 180 ASP A N 1
ATOM 1369 C CA . ASP A 1 180 ? 14.827 0.587 3.789 1.00 89.56 180 ASP A CA 1
ATOM 1370 C C . ASP A 1 180 ? 15.819 -0.594 3.813 1.00 89.56 180 ASP A C 1
ATOM 1372 O O . ASP A 1 180 ? 16.426 -0.936 4.826 1.00 89.56 180 ASP A O 1
ATOM 1376 N N . VAL A 1 181 ? 15.973 -1.258 2.662 1.00 92.25 181 VAL A N 1
ATOM 1377 C CA . VAL A 1 181 ? 16.954 -2.325 2.442 1.00 92.25 181 VAL A CA 1
ATOM 1378 C C . VAL A 1 181 ? 18.146 -1.758 1.663 1.00 92.25 181 VAL A C 1
ATOM 1380 O O . VAL A 1 181 ? 17.941 -1.168 0.598 1.00 92.25 181 VAL A O 1
ATOM 1383 N N . PRO A 1 182 ? 19.397 -1.971 2.121 1.00 90.00 182 PRO A N 1
ATOM 1384 C CA . PRO A 1 182 ? 20.583 -1.482 1.422 1.00 90.00 182 PRO A CA 1
ATOM 1385 C C . PRO A 1 182 ? 20.636 -1.941 -0.040 1.00 90.00 182 PRO A C 1
ATOM 1387 O O . PRO A 1 182 ? 20.430 -3.116 -0.347 1.00 90.00 182 PRO A O 1
ATOM 1390 N N . VAL A 1 183 ? 20.934 -1.030 -0.961 1.00 91.50 183 VAL A N 1
ATOM 1391 C CA . VAL A 1 183 ? 21.020 -1.328 -2.396 1.00 91.50 183 VAL A CA 1
ATOM 1392 C C . VAL A 1 183 ? 22.479 -1.299 -2.826 1.00 91.50 183 VAL A C 1
ATOM 1394 O O . VAL A 1 183 ? 23.124 -0.264 -2.713 1.00 91.50 183 VAL A O 1
ATOM 1397 N N . GLU A 1 184 ? 22.986 -2.422 -3.332 1.00 87.94 184 GLU A N 1
ATOM 1398 C CA . GLU A 1 184 ? 24.383 -2.577 -3.784 1.00 87.94 184 GLU A CA 1
ATOM 1399 C C . GLU A 1 184 ? 24.590 -2.157 -5.251 1.00 87.94 184 GLU A C 1
ATOM 1401 O O . GLU A 1 184 ? 25.713 -2.102 -5.739 1.00 87.94 184 GLU A O 1
ATOM 1406 N N . ASP A 1 185 ? 23.509 -1.832 -5.961 1.00 88.69 185 ASP A N 1
ATOM 1407 C CA . ASP A 1 185 ? 23.542 -1.417 -7.362 1.00 88.69 185 ASP A CA 1
ATOM 1408 C C . ASP A 1 185 ? 24.196 -0.028 -7.522 1.00 88.69 185 ASP A C 1
ATOM 1410 O O . ASP A 1 185 ? 23.652 0.993 -7.087 1.00 88.69 185 ASP A O 1
ATOM 1414 N N . ALA A 1 186 ? 25.361 0.012 -8.174 1.00 88.25 186 ALA A N 1
ATOM 1415 C CA . ALA A 1 186 ? 26.119 1.240 -8.415 1.00 88.25 186 ALA A CA 1
ATOM 1416 C C . ALA A 1 186 ? 25.369 2.242 -9.314 1.00 88.25 186 ALA A C 1
ATOM 1418 O O . ALA A 1 186 ? 25.444 3.457 -9.097 1.00 88.25 186 ALA A O 1
ATOM 1419 N N . ALA A 1 187 ? 24.600 1.758 -10.296 1.00 88.56 187 ALA A N 1
ATOM 1420 C CA . ALA A 1 187 ? 23.797 2.623 -11.152 1.00 88.56 187 ALA A CA 1
ATOM 1421 C C . ALA A 1 187 ? 22.696 3.307 -10.337 1.00 88.56 187 ALA A C 1
ATOM 1423 O O . ALA A 1 187 ? 22.439 4.484 -10.547 1.00 88.56 187 ALA A O 1
ATOM 1424 N N . TRP A 1 188 ? 22.105 2.626 -9.350 1.00 89.75 188 TRP A N 1
ATOM 1425 C CA . TRP A 1 188 ? 21.151 3.236 -8.418 1.00 89.75 188 TRP A CA 1
ATOM 1426 C C . TRP A 1 188 ? 21.804 4.242 -7.455 1.00 89.75 188 TRP A C 1
ATOM 1428 O O . TRP A 1 188 ? 21.267 5.331 -7.209 1.00 89.75 188 TRP A O 1
ATOM 1438 N N . GLN A 1 189 ? 22.971 3.898 -6.904 1.00 89.50 189 GLN A N 1
ATOM 1439 C CA . GLN A 1 189 ? 23.696 4.745 -5.951 1.00 89.50 189 GLN A CA 1
ATOM 1440 C C . GLN A 1 189 ? 24.175 6.066 -6.568 1.00 89.50 189 GLN A C 1
ATOM 1442 O O . GLN A 1 189 ? 24.240 7.074 -5.869 1.00 89.50 189 GLN A O 1
ATOM 1447 N N . THR A 1 190 ? 24.433 6.097 -7.873 1.00 92.19 190 THR A N 1
ATOM 1448 C CA . THR A 1 190 ? 24.848 7.312 -8.594 1.00 92.19 190 THR A CA 1
ATOM 1449 C C . THR A 1 190 ? 23.687 8.221 -9.008 1.00 92.19 190 THR A C 1
ATOM 1451 O O . THR A 1 190 ? 23.920 9.368 -9.385 1.00 92.19 190 THR A O 1
ATOM 1454 N N . LEU A 1 191 ? 22.433 7.757 -8.922 1.00 91.19 191 LEU A N 1
ATOM 1455 C CA . LEU A 1 191 ? 21.270 8.581 -9.262 1.00 91.19 191 LEU A CA 1
ATOM 1456 C C . LEU A 1 191 ? 21.073 9.729 -8.274 1.00 91.19 191 LEU A C 1
ATOM 1458 O O . LEU A 1 191 ? 21.127 9.540 -7.055 1.00 91.19 191 LEU A O 1
ATOM 1462 N N . ASP A 1 192 ? 20.714 10.890 -8.817 1.00 92.56 192 ASP A N 1
ATOM 1463 C CA . ASP A 1 192 ? 20.212 12.005 -8.028 1.00 92.56 192 ASP A CA 1
ATOM 1464 C C . ASP A 1 192 ? 18.849 11.673 -7.367 1.00 92.56 192 ASP A C 1
ATOM 1466 O O . ASP A 1 192 ? 18.121 10.771 -7.813 1.00 92.56 192 ASP A O 1
ATOM 1470 N N . PRO A 1 193 ? 18.464 12.392 -6.294 1.00 88.00 193 PRO A N 1
ATOM 1471 C CA . PRO A 1 193 ? 17.210 12.135 -5.587 1.00 88.00 193 PRO A CA 1
ATOM 1472 C C . PRO A 1 193 ? 15.946 12.220 -6.460 1.00 88.00 193 PRO A C 1
ATOM 1474 O O . PRO A 1 193 ? 15.000 11.462 -6.233 1.00 88.00 193 PRO A O 1
ATOM 1477 N N . ALA A 1 194 ? 15.914 13.101 -7.465 1.00 89.06 194 ALA A N 1
ATOM 1478 C CA . ALA A 1 194 ? 14.748 13.279 -8.330 1.00 89.06 194 ALA A CA 1
ATOM 1479 C C . ALA A 1 194 ? 14.565 12.079 -9.272 1.00 89.06 194 ALA A C 1
ATOM 1481 O O . ALA A 1 194 ? 13.462 11.538 -9.387 1.00 89.06 194 ALA A O 1
ATOM 1482 N N . ARG A 1 195 ? 15.654 11.587 -9.872 1.00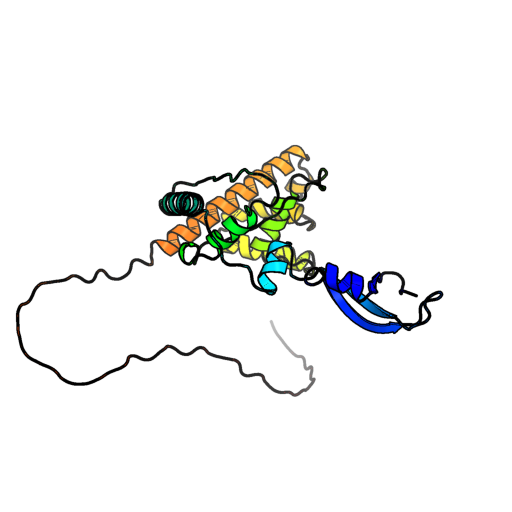 91.00 195 ARG A N 1
ATOM 1483 C CA . ARG A 1 195 ? 15.662 10.369 -10.690 1.00 91.00 195 ARG A CA 1
ATOM 1484 C C . ARG A 1 195 ? 15.305 9.139 -9.872 1.00 91.00 195 ARG A C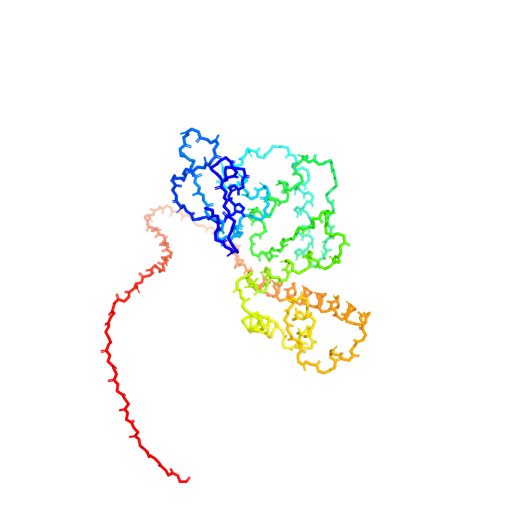 1
ATOM 1486 O O . ARG A 1 195 ? 14.532 8.313 -10.352 1.00 91.00 195 ARG A O 1
ATOM 1493 N N . ARG A 1 196 ? 15.786 9.022 -8.627 1.00 90.38 196 ARG A N 1
ATOM 1494 C CA . ARG A 1 196 ? 15.369 7.929 -7.727 1.00 90.38 196 ARG A CA 1
ATOM 1495 C C . ARG A 1 196 ? 13.867 7.964 -7.449 1.00 90.38 196 ARG A C 1
ATOM 1497 O O . ARG A 1 196 ? 13.211 6.924 -7.522 1.00 90.38 196 ARG A O 1
ATOM 1504 N N . ALA A 1 197 ? 13.301 9.141 -7.181 1.00 88.12 197 ALA A N 1
ATOM 1505 C CA . ALA A 1 197 ? 11.862 9.308 -6.968 1.00 88.12 197 ALA A CA 1
ATOM 1506 C C . ALA A 1 197 ? 11.043 8.936 -8.221 1.00 88.12 197 ALA A C 1
ATOM 1508 O O . ALA A 1 197 ? 10.038 8.222 -8.127 1.00 88.12 197 ALA A O 1
ATOM 1509 N N . GLN A 1 198 ? 11.503 9.357 -9.403 1.00 90.50 198 GLN A N 1
ATOM 1510 C CA . GLN A 1 198 ? 10.880 9.008 -10.680 1.00 90.50 198 GLN A CA 1
ATOM 1511 C C . GLN A 1 198 ? 10.933 7.497 -10.940 1.00 90.50 198 GLN A C 1
ATOM 1513 O O . GLN A 1 198 ? 9.892 6.882 -11.177 1.00 90.50 198 GLN A O 1
ATOM 1518 N N . GLN A 1 199 ? 12.110 6.877 -10.817 1.00 91.69 199 GLN A N 1
ATOM 1519 C CA . GLN A 1 199 ? 12.265 5.431 -10.990 1.00 91.69 199 GLN A CA 1
ATOM 1520 C C . GLN A 1 199 ? 11.431 4.637 -9.982 1.00 91.69 199 GLN A C 1
ATOM 1522 O O . GLN A 1 199 ? 10.844 3.623 -10.348 1.00 91.69 199 GLN A O 1
ATOM 1527 N N . THR A 1 200 ? 11.304 5.115 -8.742 1.00 91.62 200 THR A N 1
ATOM 1528 C CA . THR A 1 200 ? 10.433 4.504 -7.724 1.00 91.62 200 THR A CA 1
ATOM 1529 C C . THR A 1 200 ? 8.968 4.536 -8.136 1.00 91.62 200 THR A C 1
ATOM 1531 O O . THR A 1 200 ? 8.263 3.526 -8.050 1.00 91.62 200 THR A O 1
ATOM 1534 N N . THR A 1 201 ? 8.507 5.678 -8.640 1.00 91.00 201 THR A N 1
ATOM 1535 C CA . THR A 1 201 ? 7.139 5.831 -9.137 1.00 91.00 201 THR A CA 1
ATOM 1536 C C . THR A 1 201 ? 6.879 4.907 -10.328 1.00 91.00 201 THR A C 1
ATOM 1538 O O . THR A 1 201 ? 5.858 4.213 -10.374 1.00 91.00 201 THR A O 1
ATOM 1541 N N . ASP A 1 202 ? 7.810 4.849 -11.277 1.00 93.50 202 ASP A N 1
ATOM 1542 C CA . ASP A 1 202 ? 7.682 4.017 -12.473 1.00 93.50 202 ASP A CA 1
ATOM 1543 C C . ASP A 1 202 ? 7.774 2.521 -12.155 1.00 93.50 202 ASP A C 1
ATOM 1545 O O . ASP A 1 202 ? 7.006 1.733 -12.711 1.00 93.50 202 ASP A O 1
ATOM 1549 N N . ALA A 1 203 ? 8.627 2.128 -11.207 1.00 94.06 203 ALA A N 1
ATOM 1550 C CA . ALA A 1 203 ? 8.694 0.772 -10.672 1.00 94.06 203 ALA A CA 1
ATOM 1551 C C . ALA A 1 203 ? 7.341 0.338 -10.091 1.00 94.06 203 ALA A C 1
ATOM 1553 O O . ALA A 1 203 ? 6.806 -0.703 -10.482 1.00 94.06 203 ALA A O 1
ATOM 1554 N N . CYS A 1 204 ? 6.733 1.166 -9.234 1.00 93.19 204 CYS A N 1
ATOM 1555 C CA . CYS A 1 204 ? 5.420 0.882 -8.650 1.00 93.19 204 CYS A CA 1
ATOM 1556 C C . CYS A 1 204 ? 4.335 0.724 -9.726 1.00 93.19 204 CYS A C 1
ATOM 1558 O O . CYS A 1 204 ? 3.555 -0.230 -9.683 1.00 93.19 204 CYS A O 1
ATOM 1560 N N . LYS A 1 205 ? 4.303 1.614 -10.728 1.00 92.94 205 LYS A N 1
ATOM 1561 C CA . LYS A 1 205 ? 3.357 1.517 -11.854 1.00 92.94 205 LYS A CA 1
ATOM 1562 C C . LYS A 1 205 ? 3.543 0.215 -12.631 1.00 92.94 205 LYS A C 1
ATOM 1564 O O . LYS A 1 205 ? 2.564 -0.486 -12.883 1.00 92.94 205 LYS A O 1
ATOM 1569 N N . ARG A 1 206 ? 4.783 -0.119 -13.005 1.00 94.75 206 ARG A N 1
ATOM 1570 C CA . ARG A 1 206 ? 5.104 -1.333 -13.773 1.00 94.75 206 ARG A CA 1
ATOM 1571 C C . ARG A 1 206 ? 4.686 -2.594 -13.022 1.00 94.75 206 ARG A C 1
ATOM 1573 O O . ARG A 1 206 ? 4.025 -3.443 -13.615 1.00 94.75 206 ARG A O 1
ATOM 1580 N N . LEU A 1 207 ? 4.990 -2.671 -11.726 1.00 95.00 207 LEU A N 1
ATOM 1581 C CA . LEU A 1 207 ? 4.598 -3.788 -10.868 1.00 95.00 207 LEU A CA 1
ATOM 1582 C C . LEU A 1 207 ? 3.076 -3.959 -10.821 1.00 95.00 207 LEU A C 1
ATOM 1584 O O . LEU A 1 207 ? 2.571 -5.029 -11.150 1.00 95.00 207 LEU A O 1
ATOM 1588 N N . LEU A 1 208 ? 2.336 -2.904 -10.469 1.00 91.44 208 LEU A N 1
ATOM 1589 C CA . LEU A 1 208 ? 0.879 -2.979 -10.312 1.00 91.44 208 LEU A CA 1
ATOM 1590 C C . LEU A 1 208 ? 0.162 -3.279 -11.637 1.00 91.44 208 LEU A C 1
ATOM 1592 O O . LEU A 1 208 ? -0.795 -4.056 -11.667 1.00 91.44 208 LEU A O 1
ATOM 1596 N N . LEU A 1 209 ? 0.632 -2.705 -12.749 1.00 91.62 209 LEU A N 1
ATOM 1597 C CA . LEU A 1 209 ? 0.082 -2.991 -14.075 1.00 91.62 209 LEU A CA 1
ATOM 1598 C C . LEU A 1 209 ? 0.365 -4.431 -14.508 1.00 91.62 209 LEU A C 1
ATOM 1600 O O . LEU A 1 209 ? -0.527 -5.080 -15.063 1.00 91.62 209 LEU A O 1
ATOM 1604 N N . ARG A 1 210 ? 1.576 -4.943 -14.256 1.00 93.19 210 ARG A N 1
ATOM 1605 C CA . ARG A 1 210 ? 1.930 -6.328 -14.579 1.00 93.19 210 ARG A CA 1
ATOM 1606 C C . ARG A 1 210 ? 1.120 -7.314 -13.743 1.00 93.19 210 ARG A C 1
ATOM 1608 O O . ARG A 1 210 ? 0.522 -8.222 -14.313 1.00 93.19 210 ARG A O 1
ATOM 1615 N N . GLU A 1 211 ? 1.008 -7.074 -12.442 1.00 92.00 211 GLU A N 1
ATOM 1616 C CA . GLU A 1 211 ? 0.200 -7.874 -11.517 1.00 92.00 211 GLU A CA 1
ATOM 1617 C C . GLU A 1 211 ? -1.279 -7.910 -11.944 1.00 92.00 211 GLU A C 1
ATOM 1619 O O . GLU A 1 211 ? -1.901 -8.973 -12.012 1.00 92.00 211 GLU A O 1
ATOM 1624 N N . SER A 1 212 ? -1.839 -6.758 -12.333 1.00 89.38 212 SER A N 1
ATOM 1625 C CA . SER A 1 212 ? -3.209 -6.655 -12.856 1.00 89.38 212 SER A CA 1
ATOM 1626 C C . SER A 1 212 ? -3.420 -7.445 -14.155 1.00 89.38 212 SER A C 1
ATOM 1628 O O . SER A 1 212 ? -4.511 -7.966 -14.398 1.00 89.38 212 SER A O 1
ATOM 1630 N N . ARG A 1 213 ? -2.409 -7.527 -15.026 1.00 88.88 213 ARG A N 1
ATOM 1631 C CA . ARG A 1 213 ? -2.484 -8.307 -16.273 1.00 88.88 213 ARG A CA 1
ATOM 1632 C C . ARG A 1 213 ? -2.361 -9.806 -16.001 1.00 88.88 213 ARG A C 1
ATOM 1634 O O . ARG A 1 213 ? -3.205 -10.556 -16.479 1.00 88.88 213 ARG A O 1
ATOM 1641 N N . ALA A 1 214 ? -1.395 -10.219 -15.181 1.00 87.69 214 ALA A N 1
ATOM 1642 C CA . ALA A 1 214 ? -1.168 -11.624 -14.833 1.00 87.69 214 ALA A CA 1
ATOM 1643 C C . ALA A 1 214 ? -2.396 -12.270 -14.163 1.00 87.69 214 ALA A C 1
ATOM 1645 O O . ALA A 1 214 ? -2.767 -13.405 -14.464 1.00 87.69 214 ALA A O 1
ATOM 1646 N N . ARG A 1 215 ? -3.092 -11.518 -13.301 1.00 83.00 215 ARG A N 1
ATOM 1647 C CA . ARG A 1 215 ? -4.331 -11.981 -12.652 1.00 83.00 215 ARG A CA 1
ATOM 1648 C C . ARG A 1 215 ? -5.548 -11.990 -13.573 1.00 83.00 215 ARG A C 1
ATOM 1650 O O . ARG A 1 215 ? -6.498 -12.724 -13.324 1.00 83.00 215 ARG A O 1
ATOM 1657 N N . ARG A 1 216 ? -5.542 -11.189 -14.642 1.00 76.19 216 ARG A N 1
ATOM 1658 C CA . ARG A 1 216 ? -6.590 -11.256 -15.671 1.00 76.19 216 ARG A CA 1
ATOM 1659 C C . ARG A 1 216 ? -6.455 -12.517 -16.512 1.00 76.19 216 ARG A C 1
ATOM 1661 O O . ARG A 1 216 ? -7.456 -13.197 -16.706 1.00 76.19 216 ARG A O 1
ATOM 1668 N N . SER A 1 217 ? -5.237 -12.862 -16.932 1.00 65.75 217 SER A N 1
ATOM 1669 C CA . SER A 1 217 ? -4.988 -14.085 -17.707 1.00 65.75 217 SER A CA 1
ATOM 1670 C C . SER A 1 217 ? -5.331 -15.365 -16.941 1.00 65.75 217 SER A C 1
ATOM 1672 O O . SER A 1 217 ? -5.775 -16.332 -17.552 1.00 65.75 217 SER A O 1
ATOM 1674 N N . SER A 1 218 ? -5.191 -15.376 -15.611 1.00 60.88 218 SER A N 1
ATOM 1675 C CA . SER A 1 218 ? -5.617 -16.518 -14.790 1.00 60.88 218 SER A CA 1
ATOM 1676 C C . SER A 1 218 ? -7.132 -16.574 -14.552 1.00 60.88 218 SER A C 1
ATOM 1678 O O . SER A 1 218 ? -7.668 -17.643 -14.277 1.00 60.88 218 SER A O 1
ATOM 1680 N N . CYS A 1 219 ? -7.844 -15.448 -14.670 1.00 52.72 219 CYS A N 1
ATOM 1681 C CA . CYS A 1 219 ? -9.299 -15.399 -14.516 1.00 52.72 219 CYS A CA 1
ATOM 1682 C C . CYS A 1 219 ? -10.033 -15.784 -15.814 1.00 52.72 219 CYS A C 1
ATOM 1684 O O . CYS A 1 219 ? -11.095 -16.399 -15.748 1.00 52.72 219 CYS A O 1
ATOM 1686 N N . SER A 1 220 ? -9.462 -15.496 -16.992 1.00 52.28 220 SER A N 1
ATOM 1687 C CA . SER A 1 220 ? -10.065 -15.846 -18.290 1.00 52.28 220 SER A CA 1
ATOM 1688 C C . SER A 1 220 ? -10.056 -17.346 -18.614 1.00 52.28 220 SER A C 1
ATOM 1690 O O . SER A 1 220 ? -10.860 -17.787 -19.429 1.00 52.28 220 SER A O 1
ATOM 1692 N N . SER A 1 221 ? -9.193 -18.148 -17.980 1.00 43.44 221 SER A N 1
ATOM 1693 C CA . SER A 1 221 ? -9.159 -19.607 -18.176 1.00 43.44 221 SER A CA 1
ATOM 1694 C C . SER A 1 221 ? -10.177 -20.373 -17.322 1.00 43.44 221 SER A C 1
ATOM 1696 O O . SER A 1 221 ? -10.406 -21.553 -17.565 1.00 43.44 221 SER A O 1
ATOM 1698 N N . THR A 1 222 ? -10.837 -19.717 -16.359 1.00 41.91 222 THR A N 1
ATOM 1699 C CA . THR A 1 222 ? -11.922 -20.314 -15.559 1.00 41.91 222 THR A CA 1
ATOM 1700 C C . THR A 1 222 ? -13.277 -19.920 -16.150 1.00 41.91 222 THR A C 1
ATOM 1702 O O . THR A 1 222 ? -14.086 -19.247 -15.512 1.00 41.91 222 THR A O 1
ATOM 1705 N N . THR A 1 223 ? -13.521 -20.300 -17.405 1.00 37.75 223 THR A N 1
ATOM 1706 C CA . THR A 1 223 ? -14.877 -20.287 -17.967 1.00 37.75 223 THR A CA 1
ATOM 1707 C C . THR A 1 223 ? -15.490 -21.654 -17.681 1.00 37.75 223 THR A C 1
ATOM 1709 O O . THR A 1 223 ? -14.982 -22.673 -18.141 1.00 37.75 223 THR A O 1
ATOM 1712 N N . ALA A 1 224 ? -16.529 -21.676 -16.846 1.00 33.91 224 ALA A N 1
ATOM 1713 C CA . ALA A 1 224 ? -17.303 -22.871 -16.529 1.00 33.91 224 ALA A CA 1
ATOM 1714 C C . ALA A 1 224 ? -17.834 -23.542 -17.814 1.00 33.91 224 ALA A C 1
ATOM 1716 O O . ALA A 1 224 ? -18.117 -22.829 -18.782 1.00 33.91 224 ALA A O 1
ATOM 1717 N N . PRO A 1 225 ? -17.993 -24.880 -17.842 1.00 35.53 225 PRO A N 1
ATOM 1718 C CA . PRO A 1 225 ? -18.531 -25.566 -19.007 1.00 35.53 225 PRO A CA 1
ATOM 1719 C C . PRO A 1 225 ? -19.943 -25.050 -19.288 1.00 35.53 225 PRO A C 1
ATOM 1721 O O . PRO A 1 225 ? -20.814 -25.062 -18.416 1.00 35.53 225 PRO A O 1
ATOM 1724 N N . SER A 1 226 ? -20.158 -24.572 -20.509 1.00 34.88 226 SER A N 1
ATOM 1725 C CA . SER A 1 226 ? -21.480 -24.282 -21.035 1.00 34.88 226 SER A CA 1
ATOM 1726 C C . SER A 1 226 ? -22.264 -25.590 -21.097 1.00 34.88 226 SER A C 1
ATOM 1728 O O . SER A 1 226 ? -22.001 -26.461 -21.924 1.00 34.88 226 SER A O 1
ATOM 1730 N N . THR A 1 227 ? -23.243 -25.743 -20.207 1.00 37.66 227 THR A N 1
ATOM 1731 C CA . THR A 1 227 ? -24.269 -26.774 -20.345 1.00 37.66 227 THR A CA 1
ATOM 1732 C C . THR A 1 227 ? -25.092 -26.444 -21.587 1.00 37.66 227 THR A C 1
ATOM 1734 O O . THR A 1 227 ? -26.011 -25.629 -21.556 1.00 37.66 227 THR A O 1
ATOM 1737 N N . SER A 1 228 ? -24.705 -27.054 -22.703 1.00 33.28 228 SER A N 1
ATOM 1738 C CA . SER A 1 228 ? -25.490 -27.151 -23.926 1.00 33.28 228 SER A CA 1
ATOM 1739 C C . SER A 1 228 ? -26.786 -27.904 -23.618 1.00 33.28 228 SER A C 1
ATOM 1741 O O . SER A 1 228 ? -26.786 -29.129 -23.509 1.00 33.28 228 SER A O 1
ATOM 1743 N N . MET A 1 229 ? -27.892 -27.174 -23.468 1.00 35.28 229 MET A N 1
ATOM 1744 C CA . MET A 1 229 ? -29.239 -27.744 -23.486 1.00 35.28 229 MET A CA 1
ATOM 1745 C C . MET A 1 229 ? -29.608 -28.085 -24.932 1.00 35.28 229 MET A C 1
ATOM 1747 O O . MET A 1 229 ? -30.092 -27.236 -25.677 1.00 35.28 229 MET A O 1
ATOM 1751 N N . ALA A 1 230 ? -29.357 -29.333 -25.323 1.00 37.44 230 ALA A N 1
ATOM 1752 C CA . ALA A 1 230 ? -30.034 -29.958 -26.449 1.00 37.44 230 ALA A CA 1
ATOM 1753 C C . ALA A 1 230 ? -31.366 -30.532 -25.945 1.00 37.44 230 ALA A C 1
ATOM 1755 O O . ALA A 1 230 ? -31.402 -31.258 -24.951 1.00 37.44 230 ALA A O 1
ATOM 1756 N N . GLY A 1 231 ? -32.456 -30.155 -26.612 1.00 34.34 231 GLY A N 1
ATOM 1757 C CA . GLY A 1 231 ? -33.793 -30.666 -26.345 1.00 34.34 231 GLY A CA 1
ATOM 1758 C C . GLY A 1 231 ? -33.917 -32.156 -26.660 1.00 34.34 231 GLY A C 1
ATOM 1759 O O . GLY A 1 231 ? -33.311 -32.663 -27.601 1.00 34.34 231 GLY A O 1
ATOM 1760 N N . GLY A 1 232 ? -34.739 -32.839 -25.871 1.00 32.59 232 GLY A N 1
ATOM 1761 C CA . GLY A 1 232 ? -35.113 -34.233 -26.069 1.00 32.59 232 GLY A CA 1
ATOM 1762 C C . GLY A 1 232 ? -36.249 -34.598 -25.123 1.00 32.59 232 GLY A C 1
ATOM 1763 O O . GLY A 1 232 ? -36.044 -34.797 -23.932 1.00 32.59 232 GLY A O 1
ATOM 1764 N N . THR A 1 233 ? -37.460 -34.609 -25.664 1.00 37.06 233 THR A N 1
ATOM 1765 C CA . THR A 1 233 ? -38.709 -35.081 -25.060 1.00 37.06 233 THR A CA 1
ATOM 1766 C C . THR A 1 233 ? -38.642 -36.579 -24.737 1.00 37.06 233 THR A C 1
ATOM 1768 O O . THR A 1 233 ? -38.229 -37.371 -25.577 1.00 37.06 233 THR A O 1
ATOM 1771 N N . GLY A 1 234 ? -39.111 -36.987 -23.552 1.00 31.48 234 GLY A N 1
ATOM 1772 C CA . GLY A 1 234 ? -39.314 -38.402 -23.211 1.00 31.48 234 GLY A CA 1
ATOM 1773 C C . GLY A 1 234 ? -39.547 -38.636 -21.716 1.00 31.48 234 GLY A C 1
ATOM 1774 O O . GLY A 1 234 ? -38.727 -38.255 -20.892 1.00 31.48 234 GLY A O 1
ATOM 1775 N N . ALA A 1 235 ? -40.695 -39.215 -21.376 1.00 32.38 235 ALA A N 1
ATOM 1776 C CA . ALA A 1 235 ? -41.262 -39.335 -20.033 1.00 32.38 235 ALA A CA 1
ATOM 1777 C C . ALA A 1 235 ? -40.686 -40.477 -19.156 1.00 32.38 235 ALA A C 1
ATOM 1779 O O . ALA A 1 235 ? -40.075 -41.413 -19.669 1.00 32.38 235 ALA A O 1
ATOM 1780 N N . THR A 1 236 ? -41.100 -40.458 -17.871 1.00 31.20 236 THR A N 1
ATOM 1781 C CA . THR A 1 236 ? -41.365 -41.589 -16.928 1.00 31.20 236 THR A CA 1
ATOM 1782 C C . THR A 1 236 ? -40.396 -41.782 -15.731 1.00 31.20 236 THR A C 1
ATOM 1784 O O . THR A 1 236 ? -39.343 -42.380 -15.882 1.00 31.20 236 THR A O 1
ATOM 1787 N N . THR A 1 237 ? -40.819 -41.252 -14.562 1.00 33.84 237 THR A N 1
ATOM 1788 C CA . THR A 1 237 ? -40.793 -41.714 -13.129 1.00 33.84 237 THR A CA 1
ATOM 1789 C C . THR A 1 237 ? -39.605 -42.524 -12.510 1.00 33.84 237 THR A C 1
ATOM 1791 O O . THR A 1 237 ? -38.730 -42.993 -13.220 1.00 33.84 237 THR A O 1
ATOM 1794 N N . PRO A 1 238 ? -39.463 -42.635 -11.157 1.00 40.09 238 PRO A N 1
ATOM 1795 C CA . PRO A 1 238 ? -38.216 -42.267 -10.474 1.00 40.09 238 PRO A CA 1
ATOM 1796 C C . PRO A 1 238 ? -37.533 -43.419 -9.705 1.00 40.09 238 PRO A C 1
ATOM 1798 O O . PRO A 1 238 ? -38.186 -44.306 -9.163 1.00 40.09 238 PRO A O 1
ATOM 1801 N N . SER A 1 239 ? -36.211 -43.352 -9.516 1.00 29.73 239 SER A N 1
ATOM 1802 C CA . SER A 1 239 ? -35.548 -44.173 -8.493 1.00 29.73 239 SER A CA 1
ATOM 1803 C C . SER A 1 239 ? -34.258 -43.552 -7.953 1.00 29.73 239 SER A C 1
ATOM 1805 O O . SER A 1 239 ? -33.317 -43.309 -8.700 1.00 29.73 239 SER A O 1
ATOM 1807 N N . SER A 1 240 ? -34.227 -43.394 -6.626 1.00 29.81 240 SER A N 1
ATOM 1808 C CA . SER A 1 240 ? -33.099 -43.710 -5.740 1.00 29.81 240 SER A CA 1
ATOM 1809 C C . SER A 1 240 ? -31.715 -43.099 -6.037 1.00 29.81 240 SER A C 1
ATOM 1811 O O . SER A 1 240 ? -30.914 -43.653 -6.782 1.00 29.81 240 SER A O 1
ATOM 1813 N N . GLY A 1 241 ? -31.374 -42.077 -5.244 1.00 29.38 241 GLY A N 1
ATOM 1814 C CA . GLY A 1 241 ? -30.181 -42.106 -4.389 1.00 29.38 241 GLY A CA 1
ATOM 1815 C C . GLY A 1 241 ? -28.803 -42.002 -5.048 1.00 29.38 241 GLY A C 1
ATOM 1816 O O . GLY A 1 241 ? -28.260 -42.994 -5.518 1.00 29.38 241 GLY A O 1
ATOM 1817 N N . ARG A 1 242 ? -28.156 -40.837 -4.893 1.00 29.88 242 ARG A N 1
ATOM 1818 C CA . ARG A 1 242 ? -26.734 -40.732 -4.504 1.00 29.88 242 ARG A CA 1
ATOM 1819 C C . ARG A 1 242 ? -26.343 -39.285 -4.204 1.00 29.88 242 ARG A C 1
ATOM 1821 O O . ARG A 1 242 ? -26.462 -38.394 -5.036 1.00 29.88 242 ARG A O 1
ATOM 1828 N N . ILE A 1 243 ? -25.854 -39.093 -2.985 1.00 36.06 243 ILE A N 1
ATOM 1829 C CA . ILE A 1 243 ? -25.164 -37.903 -2.485 1.00 36.06 243 ILE A CA 1
ATOM 1830 C C . ILE A 1 243 ? -23.748 -37.895 -3.088 1.00 36.06 243 ILE A C 1
ATOM 1832 O O . ILE A 1 243 ? -23.059 -38.907 -2.940 1.00 36.06 243 ILE A O 1
ATOM 1836 N N . PRO A 1 244 ? -23.256 -36.810 -3.715 1.00 33.94 244 PRO A N 1
ATOM 1837 C CA . PRO A 1 244 ? -21.841 -36.696 -4.032 1.00 33.94 244 PRO A CA 1
ATOM 1838 C C . PRO A 1 244 ? -21.057 -36.076 -2.868 1.00 33.94 244 PRO A C 1
ATOM 1840 O O . PRO A 1 244 ? -21.411 -35.037 -2.308 1.00 33.94 244 PRO A O 1
ATOM 1843 N N . CYS A 1 245 ? -19.978 -36.772 -2.525 1.00 28.70 245 CYS A N 1
ATOM 1844 C CA . CYS A 1 245 ? -19.019 -36.512 -1.464 1.00 28.70 245 CYS A CA 1
ATOM 1845 C C . CYS A 1 245 ? -18.379 -35.113 -1.507 1.00 28.70 245 CYS A C 1
ATOM 1847 O O . CYS A 1 245 ? -17.991 -34.603 -2.556 1.00 28.70 245 CYS A O 1
ATOM 1849 N N . ARG A 1 246 ? -18.175 -34.546 -0.311 1.00 30.84 246 ARG A N 1
ATOM 1850 C CA . ARG A 1 246 ? -17.246 -33.438 -0.039 1.00 30.84 246 ARG A CA 1
ATOM 1851 C C . ARG A 1 246 ? -15.795 -33.876 -0.304 1.00 30.84 246 ARG A C 1
ATOM 1853 O O . ARG A 1 246 ? -15.432 -34.958 0.152 1.00 30.84 246 ARG A O 1
ATOM 1860 N N . PRO A 1 247 ? -14.929 -33.034 -0.891 1.00 33.00 247 PRO A N 1
ATOM 1861 C CA . PRO A 1 247 ? -13.491 -33.232 -0.791 1.00 33.00 247 PRO A CA 1
ATOM 1862 C C . PRO A 1 247 ? -12.973 -32.731 0.568 1.00 33.00 247 PRO A C 1
ATOM 1864 O O . PRO A 1 247 ? -13.224 -31.600 0.990 1.00 33.00 247 PRO A O 1
ATOM 1867 N N . SER A 1 248 ? -12.284 -33.634 1.259 1.00 31.28 248 SER A N 1
ATOM 1868 C CA . SER A 1 248 ? -11.625 -33.502 2.556 1.00 31.28 248 SER A CA 1
ATOM 1869 C C . SER A 1 248 ? -10.372 -32.619 2.510 1.00 31.28 248 SER A C 1
ATOM 1871 O O . SER A 1 248 ? -9.545 -32.736 1.608 1.00 31.28 248 SER A O 1
ATOM 1873 N N . LEU A 1 249 ? -10.217 -31.780 3.536 1.00 30.73 249 LEU A N 1
ATOM 1874 C CA . LEU A 1 249 ? -8.969 -31.114 3.927 1.00 30.73 249 LEU A CA 1
ATOM 1875 C C . LEU A 1 249 ? -7.946 -32.151 4.432 1.00 30.73 249 LEU A C 1
ATOM 1877 O O . LEU A 1 249 ? -8.363 -33.085 5.118 1.00 30.73 249 LEU A O 1
ATOM 1881 N N . PRO A 1 250 ? -6.630 -31.966 4.228 1.00 32.62 250 PRO A N 1
ATOM 1882 C CA . PRO A 1 250 ? -5.631 -32.626 5.053 1.00 32.62 250 PRO A CA 1
ATOM 1883 C C . PRO A 1 250 ? -5.188 -31.702 6.197 1.00 32.62 250 PRO A C 1
ATOM 1885 O O . PRO A 1 250 ? -4.580 -30.652 5.980 1.00 32.62 250 PRO A O 1
ATOM 1888 N N . THR A 1 251 ? -5.485 -32.120 7.427 1.00 30.81 251 THR A N 1
ATOM 1889 C CA . THR A 1 251 ? -4.911 -31.577 8.665 1.00 30.81 251 THR A CA 1
ATOM 1890 C C . THR A 1 251 ? -3.740 -32.470 9.090 1.00 30.81 251 THR A C 1
ATOM 1892 O O . THR A 1 251 ? -3.909 -33.674 9.230 1.00 30.81 251 THR A O 1
ATOM 1895 N N . SER A 1 252 ? -2.569 -31.845 9.248 1.00 29.38 252 SER A N 1
ATOM 1896 C CA . SER A 1 252 ? -1.410 -32.163 10.108 1.00 29.38 252 SER A CA 1
ATOM 1897 C C . SER A 1 252 ? -1.191 -33.585 10.660 1.00 29.38 252 SER A C 1
ATOM 1899 O O . SER A 1 252 ? -2.005 -34.074 11.436 1.00 29.38 252 SER A O 1
ATOM 1901 N N . CYS A 1 253 ? 0.041 -34.092 10.509 1.00 30.75 253 CYS A N 1
ATOM 1902 C CA . CYS A 1 253 ? 0.681 -34.935 11.526 1.00 30.75 253 CYS A CA 1
ATOM 1903 C C . CYS A 1 253 ? 2.122 -34.466 11.799 1.00 30.75 253 CYS A C 1
ATOM 1905 O O . CYS A 1 253 ? 2.969 -34.405 10.912 1.00 30.75 253 CYS A O 1
ATOM 1907 N N . SER A 1 254 ? 2.341 -34.104 13.058 1.00 30.53 254 SER A N 1
ATOM 1908 C CA . SER A 1 254 ? 3.596 -33.866 13.771 1.00 30.53 254 SER A CA 1
ATOM 1909 C C . SER A 1 254 ? 4.398 -35.161 13.997 1.00 30.53 254 SER A C 1
ATOM 1911 O O . SER A 1 254 ? 3.815 -36.241 14.000 1.00 30.53 254 SER A O 1
ATOM 1913 N N . GLY A 1 255 ? 5.721 -35.024 14.195 1.00 28.83 255 GLY A N 1
ATOM 1914 C CA . GLY A 1 255 ? 6.720 -36.103 14.368 1.00 28.83 255 GLY A CA 1
ATOM 1915 C C . GLY A 1 255 ? 6.582 -36.976 15.630 1.00 28.83 255 GLY A C 1
ATOM 1916 O O . GLY A 1 255 ? 5.555 -36.906 16.306 1.00 28.83 255 GLY A O 1
ATOM 1917 N N . PRO A 1 256 ? 7.614 -37.783 15.975 1.00 38.91 256 PRO A N 1
ATOM 1918 C CA . PRO A 1 256 ? 8.687 -37.240 16.831 1.00 38.91 256 PRO A CA 1
ATOM 1919 C C . PRO A 1 256 ? 10.125 -37.829 16.677 1.00 38.91 256 PRO A C 1
ATOM 1921 O O . PRO A 1 256 ? 10.319 -38.969 16.281 1.00 38.91 256 PRO A O 1
ATOM 1924 N N . SER A 1 257 ? 11.101 -37.005 17.107 1.00 27.36 257 SER A N 1
ATOM 1925 C CA . SER A 1 257 ? 12.342 -37.262 17.895 1.00 27.36 257 SER A CA 1
ATOM 1926 C C . SER A 1 257 ? 13.475 -38.234 17.484 1.00 27.36 257 SER A C 1
ATOM 1928 O O . SER A 1 257 ? 13.234 -39.361 17.074 1.00 27.36 257 SER A O 1
ATOM 1930 N N . SER A 1 258 ? 1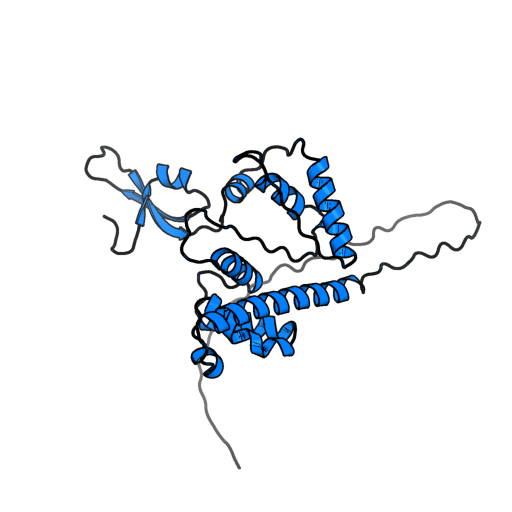4.699 -37.817 17.882 1.00 29.89 258 SER A N 1
ATOM 1931 C CA . SER A 1 258 ? 15.995 -38.537 17.992 1.00 29.89 258 SER A CA 1
ATOM 1932 C C . SER A 1 258 ? 16.843 -38.538 16.706 1.00 29.89 258 SER A C 1
ATOM 1934 O O . SER A 1 258 ? 16.362 -38.946 15.664 1.00 29.89 258 SER A O 1
ATOM 1936 N N . GLY A 1 259 ? 18.092 -38.063 16.622 1.00 25.00 259 GLY A N 1
ATOM 1937 C CA . GLY A 1 259 ? 19.154 -37.890 17.613 1.00 25.00 259 GLY A CA 1
ATOM 1938 C C . GLY A 1 259 ? 20.345 -38.777 17.219 1.00 25.00 259 GLY A C 1
ATOM 1939 O O . GLY A 1 259 ? 20.293 -39.959 17.513 1.00 25.00 259 GLY A O 1
ATOM 1940 N N . ALA A 1 260 ? 21.378 -38.243 16.544 1.00 28.23 260 ALA A N 1
ATOM 1941 C CA . ALA A 1 260 ? 22.769 -38.743 16.591 1.00 28.23 260 ALA A CA 1
ATOM 1942 C C . ALA A 1 260 ? 23.713 -38.013 15.612 1.00 28.23 260 ALA A C 1
ATOM 1944 O O . ALA A 1 260 ? 23.540 -38.007 14.397 1.00 28.23 260 ALA A O 1
ATOM 1945 N N . THR A 1 261 ? 24.771 -37.467 16.197 1.00 25.34 261 THR A N 1
ATOM 1946 C CA . THR A 1 261 ? 26.057 -37.058 15.627 1.00 25.34 261 THR A CA 1
ATOM 1947 C C . THR A 1 261 ? 26.776 -38.198 14.889 1.00 25.34 261 THR A C 1
ATOM 1949 O O . THR A 1 261 ? 26.965 -39.253 15.488 1.00 25.34 261 THR A O 1
ATOM 1952 N N . ARG A 1 262 ? 27.323 -37.960 13.682 1.00 24.48 262 ARG A N 1
ATOM 1953 C CA . ARG A 1 262 ? 28.674 -38.440 13.302 1.00 24.48 262 ARG A CA 1
ATOM 1954 C C . ARG A 1 262 ? 29.184 -37.834 11.991 1.00 24.48 262 ARG A C 1
ATOM 1956 O O . ARG A 1 262 ? 28.553 -37.943 10.948 1.00 24.48 262 ARG A O 1
ATOM 1963 N N . ALA A 1 263 ? 30.373 -37.247 12.074 1.00 25.34 263 ALA A N 1
ATOM 1964 C CA . ALA A 1 263 ? 31.247 -36.954 10.949 1.00 25.34 263 ALA A CA 1
ATOM 1965 C C . ALA A 1 263 ? 31.933 -38.239 10.455 1.00 25.34 263 ALA A C 1
ATOM 1967 O O . ALA A 1 263 ? 32.304 -39.077 11.278 1.00 25.34 263 ALA A O 1
ATOM 1968 N N . LEU A 1 264 ? 32.165 -38.350 9.143 1.00 27.56 264 LEU A N 1
ATOM 1969 C CA . LEU A 1 264 ? 33.308 -39.065 8.567 1.00 27.56 264 LEU A CA 1
ATOM 1970 C C . LEU A 1 264 ? 33.512 -38.662 7.099 1.00 27.56 264 LEU A C 1
ATOM 1972 O O . LEU A 1 264 ? 32.600 -38.664 6.280 1.00 27.56 264 LEU A O 1
ATOM 1976 N N . THR A 1 265 ? 34.749 -38.273 6.830 1.00 29.14 265 THR A N 1
ATOM 1977 C CA . THR A 1 265 ? 35.388 -37.980 5.548 1.00 29.14 265 THR A CA 1
ATOM 1978 C C . THR A 1 265 ? 35.600 -39.257 4.719 1.00 29.14 265 THR A C 1
ATOM 1980 O O . THR A 1 265 ? 35.731 -40.332 5.299 1.00 29.14 265 THR A O 1
ATOM 1983 N N . ARG A 1 266 ? 35.716 -39.146 3.379 1.00 25.73 266 ARG A N 1
ATOM 1984 C CA . ARG A 1 266 ? 36.967 -39.337 2.591 1.00 25.73 266 ARG A CA 1
ATOM 1985 C C . ARG A 1 266 ? 36.706 -39.629 1.093 1.00 25.73 266 ARG A C 1
ATOM 1987 O O . ARG A 1 266 ? 35.907 -40.495 0.773 1.00 25.73 266 ARG A O 1
ATOM 1994 N N . SER A 1 267 ? 37.515 -38.964 0.248 1.00 30.12 267 SER A N 1
ATOM 1995 C CA . SER A 1 267 ? 38.072 -39.339 -1.083 1.00 30.12 267 SER A CA 1
ATOM 1996 C C . SER A 1 267 ? 37.147 -39.774 -2.234 1.00 30.12 267 SER A C 1
ATOM 1998 O O . SER A 1 267 ? 36.281 -40.607 -2.043 1.00 30.12 267 SER A O 1
ATOM 2000 N N . GLY A 1 268 ? 37.373 -39.388 -3.492 1.00 28.91 268 GLY A N 1
ATOM 2001 C CA . GLY A 1 268 ? 38.467 -38.629 -4.105 1.00 28.91 268 GLY A CA 1
ATOM 2002 C C . GLY A 1 268 ? 38.600 -38.945 -5.606 1.00 28.91 268 GLY A C 1
ATOM 2003 O O . GLY A 1 268 ? 37.982 -39.896 -6.075 1.00 28.91 268 GLY A O 1
ATOM 2004 N N . ARG A 1 269 ? 39.505 -38.196 -6.264 1.00 32.66 269 ARG A N 1
ATOM 2005 C CA . ARG A 1 269 ? 40.080 -38.363 -7.624 1.00 32.66 269 ARG A CA 1
ATOM 2006 C C . ARG A 1 269 ? 39.113 -38.037 -8.781 1.00 32.66 269 ARG A C 1
ATOM 2008 O O . ARG A 1 269 ? 37.953 -38.413 -8.733 1.00 32.66 269 ARG A O 1
ATOM 2015 N N . SER A 1 270 ? 39.510 -37.283 -9.805 1.00 44.03 270 SER A N 1
ATOM 2016 C CA . SER A 1 270 ? 40.848 -37.077 -10.393 1.00 44.03 270 SER A CA 1
ATOM 2017 C C . SER A 1 270 ? 41.115 -35.618 -10.742 1.00 44.03 270 SER A C 1
ATOM 2019 O O . SER A 1 270 ? 40.127 -34.893 -10.985 1.00 44.03 270 SER A O 1
#

Radius of gyration: 27.36 Å; Cα contacts (8 Å, |Δi|>4): 182; chains: 1; bounding box: 82×60×75 Å

Secondary structure (DSSP, 8-state):
-PPTT--EEEHHHH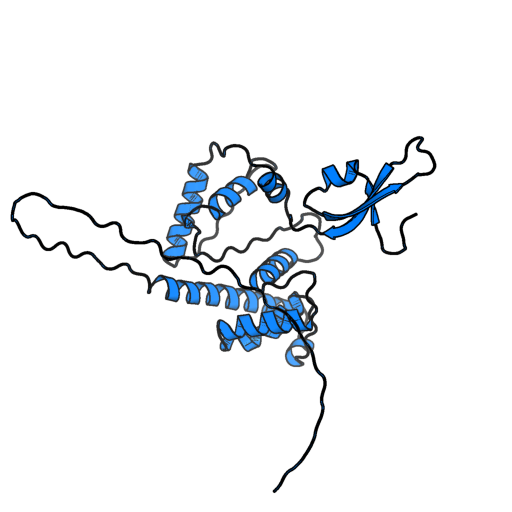HHHTTTEEEEEEEEE--TT-SSPEEEEEEEEE-S--SHHHHHHHT-PPP--S-HHHHHHHHHHHHHHHTT----------TTSSHHHHHHHHHTSGGGTTS--------TT-TT-TTHHHHHHHHHHHT--TT--HHHHHHHHHHHHHHH-GGGGGGHHHHHHHTT-----HHHHTS-HHHHHHHHHHHHHHHHHHHHHHHHHHHHT---------------------PPPPPPP---------------------